Protein AF-A0A524NT69-F1 (afdb_monomer_lite)

Secondary structure (DSSP, 8-state):
-EEEEEEEEEESSS--EEEEEEE-S-----SS---S--S-----TT---S---------PPTTS--SS-------TTSS-------S------S--S---SPPB-TTT-B--TTSTTB-TTS-B-S---EEEEEEEEEE--EEEEEPTT-SSEEEEEEPSSPEEEEEEEEE-SS------------TT-PPPSS-EE--EEEBTTSEEEE--S-EEEEEEEEE---TTTPPPEEEEEEEEES--EEEE----

pLDDT: mean 74.37, std 18.3, range [38.31, 95.56]

Sequence (252 aa):
MFLSSLSYTFPVDGNFTESVTLVGNDKIWSDFELAGDPYPIEQDAGTSSGVLLDQGSTQTQLGYPSNVAATWFGSPNLGISPFTTAGGEDATVIGSGVQRRESFDLACSRLPTEIPGVSASGTLEGLVEHIQTITVSTDLGREDIFELGKKRPFFKFVTFPIEVTTAIEVITSQGDLIDAISKEPQACQRFNNTDNQAIILCLCEGLNINLGVKNRLQSVDWGGGEAGGDNVTISYNYQNFNDLTITHSVFT

Structure (mmCIF, N/CA/C/O backbone):
data_AF-A0A524NT69-F1
#
_entry.id   AF-A0A524NT69-F1
#
loop_
_atom_site.group_PDB
_atom_site.id
_atom_site.type_symbol
_atom_site.label_atom_id
_atom_site.label_alt_id
_atom_site.label_comp_id
_atom_site.label_asym_id
_atom_site.label_entity_id
_atom_site.label_seq_id
_atom_site.pdbx_PDB_ins_code
_atom_site.Cartn_x
_atom_site.Cartn_y
_atom_site.Cartn_z
_atom_site.occupancy
_atom_site.B_iso_or_equiv
_atom_site.auth_seq_id
_atom_site.auth_comp_id
_atom_site.auth_asym_id
_atom_site.auth_atom_id
_atom_site.pdbx_PDB_model_num
ATOM 1 N N . MET A 1 1 ? 11.675 -1.774 -21.859 1.00 75.56 1 MET A N 1
ATOM 2 C CA . MET A 1 1 ? 10.416 -1.475 -21.145 1.00 75.56 1 MET A CA 1
ATOM 3 C C . MET A 1 1 ? 10.756 -1.218 -19.685 1.00 75.56 1 MET A C 1
ATOM 5 O O . MET A 1 1 ? 11.744 -1.772 -19.220 1.00 75.56 1 MET A O 1
ATOM 9 N N . PHE A 1 2 ? 10.013 -0.373 -18.983 1.00 84.75 2 PHE A N 1
ATOM 10 C CA . PHE A 1 2 ? 10.255 -0.045 -17.578 1.00 84.75 2 PHE A CA 1
ATOM 11 C C . PHE A 1 2 ? 8.935 0.159 -16.828 1.00 84.75 2 PHE A C 1
ATOM 13 O O . PHE A 1 2 ? 7.947 0.584 -17.424 1.00 84.75 2 PHE A O 1
ATOM 20 N N . LEU A 1 3 ? 8.930 -0.140 -15.525 1.00 86.62 3 LEU A N 1
ATOM 21 C CA . LEU A 1 3 ? 7.770 0.009 -14.640 1.00 86.62 3 LEU A CA 1
ATOM 22 C C . LEU A 1 3 ? 7.430 1.484 -14.424 1.00 86.62 3 LEU A C 1
ATOM 24 O O . LEU A 1 3 ? 8.282 2.215 -13.924 1.00 86.62 3 LEU A O 1
ATOM 28 N N . SER A 1 4 ? 6.228 1.909 -14.803 1.00 90.25 4 SER A N 1
ATOM 29 C CA . SER A 1 4 ? 5.733 3.287 -14.685 1.00 90.25 4 SER A CA 1
ATOM 30 C C . SER A 1 4 ? 4.815 3.487 -13.491 1.00 90.25 4 SER A C 1
ATOM 32 O O . SER A 1 4 ? 4.879 4.535 -12.866 1.00 90.25 4 SER A O 1
ATOM 34 N N . SER A 1 5 ? 3.960 2.519 -13.189 1.00 91.56 5 SER A N 1
ATOM 35 C CA . SER A 1 5 ? 3.107 2.557 -12.006 1.00 91.56 5 SER A CA 1
ATOM 36 C C . SER A 1 5 ? 2.758 1.148 -11.576 1.00 91.56 5 SER A C 1
ATOM 38 O O . SER A 1 5 ? 2.815 0.206 -12.377 1.00 91.56 5 SER A O 1
ATOM 40 N N . LEU A 1 6 ? 2.439 1.020 -10.297 1.00 91.88 6 LEU A N 1
ATOM 41 C CA . LEU A 1 6 ? 2.070 -0.232 -9.672 1.00 91.88 6 LEU A CA 1
ATOM 42 C C . LEU A 1 6 ? 0.936 0.018 -8.691 1.00 91.88 6 LEU A C 1
ATOM 44 O O . LEU A 1 6 ? 1.015 0.936 -7.876 1.00 91.88 6 LEU A O 1
ATOM 48 N N . SER A 1 7 ? -0.092 -0.818 -8.754 1.00 93.19 7 SER A N 1
ATOM 49 C CA . SER A 1 7 ? -1.172 -0.806 -7.782 1.00 93.19 7 SER A CA 1
ATOM 50 C C . SER A 1 7 ? -1.607 -2.215 -7.416 1.00 93.19 7 SER A C 1
ATOM 52 O O . SER A 1 7 ? -1.708 -3.084 -8.279 1.00 93.19 7 SER A O 1
ATOM 54 N N . TYR A 1 8 ? -1.883 -2.415 -6.133 1.00 92.25 8 TYR A N 1
ATOM 55 C CA . TYR A 1 8 ? -2.475 -3.627 -5.592 1.00 92.25 8 TYR A CA 1
ATOM 56 C C . TYR A 1 8 ? -3.775 -3.287 -4.892 1.00 92.25 8 TYR A C 1
ATOM 58 O O . TYR A 1 8 ? -3.846 -2.306 -4.153 1.00 92.25 8 TYR A O 1
ATOM 66 N N . THR A 1 9 ? -4.798 -4.103 -5.111 1.00 91.69 9 THR A N 1
ATOM 67 C CA . THR A 1 9 ? -6.092 -3.973 -4.444 1.00 91.69 9 THR A CA 1
ATOM 68 C C . THR A 1 9 ? -6.493 -5.313 -3.848 1.00 91.69 9 THR A C 1
ATOM 70 O O . THR A 1 9 ? -6.587 -6.320 -4.553 1.00 91.69 9 THR A O 1
ATOM 73 N N . PHE A 1 10 ? -6.742 -5.295 -2.540 1.00 89.88 10 PHE A N 1
ATOM 74 C CA . PHE A 1 10 ? -7.172 -6.424 -1.724 1.00 89.88 10 PHE A CA 1
ATOM 75 C C . PHE A 1 10 ? -8.601 -6.170 -1.236 1.00 89.88 10 PHE A C 1
ATOM 77 O O . PHE A 1 10 ? -8.782 -5.613 -0.150 1.00 89.88 10 PHE A O 1
ATOM 84 N N . PRO A 1 11 ? -9.630 -6.515 -2.022 1.00 89.88 11 PRO A N 1
ATOM 85 C CA . PRO A 1 11 ? -11.001 -6.371 -1.570 1.00 89.88 11 PRO A CA 1
ATOM 86 C C . PRO A 1 11 ? -11.441 -7.596 -0.753 1.00 89.88 11 PRO A C 1
ATOM 88 O O . PRO A 1 11 ? -11.016 -8.724 -1.016 1.00 89.88 11 PRO A O 1
ATOM 91 N N . VAL A 1 12 ? -12.347 -7.407 0.211 1.00 86.56 12 VAL A N 1
ATOM 92 C CA . VAL A 1 12 ? -13.019 -8.525 0.901 1.00 86.56 12 VAL A CA 1
ATOM 93 C C . VAL A 1 12 ? -13.951 -9.313 -0.010 1.00 86.56 12 VAL A C 1
ATOM 95 O O . VAL A 1 12 ? -14.357 -10.418 0.351 1.00 86.56 12 VAL A O 1
ATOM 98 N N . ASP A 1 13 ? -14.313 -8.774 -1.172 1.00 82.19 13 ASP A N 1
ATOM 99 C CA . ASP A 1 13 ? -15.083 -9.484 -2.183 1.00 82.19 13 ASP A CA 1
ATOM 100 C C . ASP A 1 13 ? -14.497 -9.290 -3.583 1.00 82.19 13 ASP A C 1
ATOM 102 O O . ASP A 1 13 ? -13.966 -8.237 -3.920 1.00 82.19 13 ASP A O 1
ATOM 106 N N . GLY A 1 14 ? -14.598 -10.328 -4.407 1.00 82.75 14 GLY A N 1
ATOM 107 C CA . GLY A 1 14 ? -13.962 -10.390 -5.715 1.00 82.75 14 GLY A CA 1
ATOM 108 C C . GLY A 1 14 ? -12.516 -10.886 -5.679 1.00 82.75 14 GLY A C 1
ATOM 109 O O . GLY A 1 14 ? -12.093 -11.627 -4.786 1.00 82.75 14 GLY A O 1
ATOM 110 N N . ASN A 1 15 ? -11.782 -10.546 -6.733 1.00 82.44 15 ASN A N 1
ATOM 111 C CA . ASN A 1 15 ? -10.422 -11.008 -6.966 1.00 82.44 15 ASN A CA 1
ATOM 112 C C . ASN A 1 15 ? -9.403 -10.002 -6.434 1.00 82.44 15 ASN A C 1
ATOM 114 O O . ASN A 1 15 ? -9.573 -8.790 -6.584 1.00 82.44 15 ASN A O 1
ATOM 118 N N . PHE A 1 16 ? -8.299 -10.524 -5.899 1.00 84.44 16 PHE A N 1
ATOM 119 C CA . PHE A 1 16 ? -7.094 -9.725 -5.756 1.00 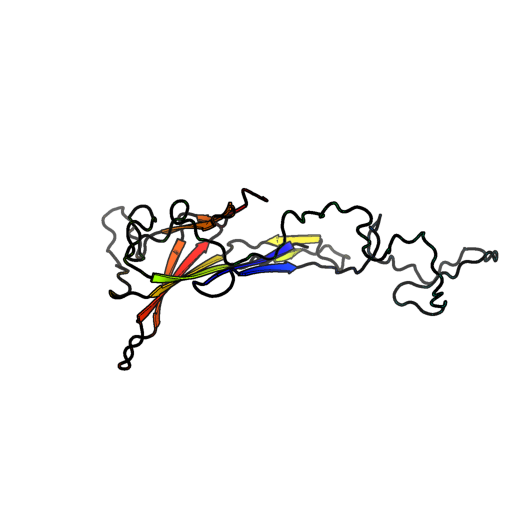84.44 16 PHE A CA 1
ATOM 120 C C . PHE A 1 16 ? -6.670 -9.199 -7.129 1.00 84.44 16 PHE A C 1
ATOM 122 O O . PHE A 1 16 ? -6.705 -9.937 -8.116 1.00 84.44 16 PHE A O 1
ATOM 129 N N . THR A 1 17 ? -6.299 -7.924 -7.187 1.00 86.94 17 THR A N 1
ATOM 130 C CA . THR A 1 17 ? -5.894 -7.286 -8.438 1.00 86.94 17 THR A CA 1
ATOM 131 C C . THR A 1 17 ? -4.528 -6.642 -8.274 1.00 86.94 17 THR A C 1
ATOM 133 O O . THR A 1 17 ? -4.361 -5.724 -7.472 1.00 86.94 17 THR A O 1
ATOM 136 N N . GLU A 1 18 ? -3.575 -7.097 -9.081 1.00 89.19 18 GLU A N 1
ATOM 137 C CA . GLU A 1 18 ? -2.330 -6.395 -9.371 1.00 89.19 18 GLU A CA 1
ATOM 138 C C . GLU A 1 18 ? -2.480 -5.657 -10.707 1.00 89.19 18 GLU A C 1
ATOM 140 O O . GLU A 1 18 ? -2.893 -6.230 -11.717 1.00 89.19 18 GLU A O 1
ATOM 145 N N . SER A 1 19 ? -2.122 -4.376 -10.722 1.00 90.31 19 SER A N 1
ATOM 146 C CA . SER A 1 19 ? -2.072 -3.556 -11.926 1.00 90.31 19 SER A CA 1
ATOM 147 C C . SER A 1 19 ? -0.676 -2.979 -12.100 1.00 90.31 19 SER A C 1
ATOM 149 O O . SER A 1 19 ? -0.224 -2.148 -11.312 1.00 90.31 19 SER A O 1
ATOM 151 N N . VAL A 1 20 ? -0.013 -3.397 -13.176 1.00 89.25 20 VAL A N 1
ATOM 152 C CA . VAL A 1 20 ? 1.345 -2.988 -13.538 1.00 89.25 20 VAL A CA 1
ATOM 153 C C . VAL A 1 20 ? 1.298 -2.209 -14.845 1.00 89.25 20 VAL A C 1
ATOM 155 O O . VAL A 1 20 ? 0.931 -2.749 -15.891 1.00 89.25 20 VAL A O 1
ATOM 158 N N . THR A 1 21 ? 1.741 -0.954 -14.820 1.00 89.69 21 THR A N 1
ATOM 159 C CA . THR A 1 21 ? 1.922 -0.175 -16.048 1.00 89.69 21 THR A CA 1
ATOM 160 C C . THR A 1 21 ? 3.374 -0.236 -16.475 1.00 89.69 21 THR A C 1
ATOM 162 O O . THR A 1 21 ? 4.274 0.185 -15.747 1.00 89.69 21 THR A O 1
ATOM 165 N N . LEU A 1 22 ? 3.610 -0.709 -17.695 1.00 86.00 22 LEU A N 1
ATOM 166 C CA . LEU A 1 22 ? 4.925 -0.733 -18.316 1.00 86.00 22 LEU A CA 1
ATOM 167 C C . LEU A 1 22 ? 4.968 0.266 -19.466 1.00 86.00 22 LEU A C 1
ATOM 169 O O . LEU A 1 22 ? 4.084 0.294 -20.320 1.00 86.00 22 LEU A O 1
ATOM 173 N N . VAL A 1 23 ? 6.042 1.042 -19.530 1.00 84.19 23 VAL A N 1
ATOM 174 C CA . VAL A 1 23 ? 6.288 1.972 -20.630 1.00 84.19 23 VAL A CA 1
ATOM 175 C C . VAL A 1 23 ? 7.517 1.505 -21.400 1.00 84.19 23 VAL A C 1
ATOM 177 O O . VAL A 1 23 ? 8.548 1.120 -20.843 1.00 84.19 23 VAL A O 1
ATOM 180 N N . GLY A 1 24 ? 7.391 1.474 -22.719 1.00 79.31 24 GLY A N 1
ATOM 181 C CA . GLY A 1 24 ? 8.460 1.143 -23.650 1.00 79.31 24 GLY A CA 1
ATOM 182 C C . GLY A 1 24 ? 8.477 2.157 -24.779 1.00 79.31 24 GLY A C 1
ATOM 183 O O . GLY A 1 24 ? 7.437 2.708 -25.128 1.00 79.31 24 GLY A O 1
ATOM 184 N N . ASN A 1 25 ? 9.659 2.408 -25.332 1.00 76.56 25 ASN A N 1
ATOM 185 C CA . ASN A 1 25 ? 9.791 3.307 -26.478 1.00 76.56 25 ASN A CA 1
ATOM 186 C C . ASN A 1 25 ? 9.272 2.648 -27.760 1.00 76.56 25 ASN A C 1
ATOM 188 O O . ASN A 1 25 ? 8.690 3.323 -28.600 1.00 76.56 25 ASN A O 1
ATOM 192 N N . ASP A 1 26 ? 9.448 1.330 -27.871 1.00 75.25 26 ASP A N 1
ATOM 193 C CA . ASP A 1 26 ? 9.153 0.569 -29.075 1.00 75.25 26 ASP A CA 1
ATOM 194 C C . ASP A 1 26 ? 8.337 -0.675 -28.725 1.00 75.25 26 ASP A C 1
ATOM 196 O O . ASP A 1 26 ? 8.585 -1.344 -27.716 1.00 75.25 26 ASP A O 1
ATOM 200 N N . LYS A 1 27 ? 7.363 -0.985 -29.582 1.00 74.88 27 LYS A N 1
ATOM 201 C CA . LYS A 1 27 ? 6.602 -2.233 -29.559 1.00 74.88 27 LYS A CA 1
ATOM 202 C C . LYS A 1 27 ? 6.792 -2.920 -30.902 1.00 74.88 27 LYS A C 1
ATOM 204 O O . LYS A 1 27 ? 6.422 -2.365 -31.932 1.00 74.88 27 LYS A O 1
ATOM 209 N N . ILE A 1 28 ? 7.339 -4.128 -30.872 1.00 69.69 28 ILE A N 1
ATOM 210 C CA . ILE A 1 28 ? 7.582 -4.945 -32.061 1.00 69.69 28 ILE A CA 1
ATOM 211 C C . ILE A 1 28 ? 6.706 -6.188 -31.962 1.00 69.69 28 ILE A C 1
ATOM 213 O O . ILE A 1 28 ? 6.585 -6.783 -30.893 1.00 69.69 28 ILE A O 1
ATOM 217 N N . TRP A 1 29 ? 6.077 -6.550 -33.075 1.00 69.88 29 TRP A N 1
ATOM 218 C CA . TRP A 1 29 ? 5.365 -7.812 -33.235 1.00 69.88 29 TRP A CA 1
ATOM 219 C C . TRP A 1 29 ? 6.244 -8.699 -34.119 1.00 69.88 29 TRP A C 1
ATOM 221 O O . TRP A 1 29 ? 6.335 -8.445 -35.319 1.00 69.88 29 TRP A O 1
ATOM 231 N N . SER A 1 30 ? 6.953 -9.669 -33.539 1.00 63.25 30 SER A N 1
ATOM 232 C CA . SER A 1 30 ? 7.805 -10.587 -34.303 1.00 63.25 30 SER A CA 1
ATOM 233 C C . SER A 1 30 ? 7.694 -12.021 -33.799 1.00 63.25 30 SER A C 1
ATOM 235 O O . SER A 1 30 ? 7.701 -12.269 -32.596 1.00 63.25 30 SER A O 1
ATOM 237 N N . ASP A 1 31 ? 7.657 -12.960 -34.745 1.00 65.12 31 ASP A N 1
ATOM 238 C CA . ASP A 1 31 ? 7.622 -14.408 -34.486 1.00 65.12 31 ASP A CA 1
ATOM 239 C C . ASP A 1 31 ? 9.036 -15.009 -34.344 1.00 65.12 31 ASP A C 1
ATOM 241 O O . ASP A 1 31 ? 9.201 -16.222 -34.222 1.00 65.12 31 ASP A O 1
ATOM 245 N N . PHE A 1 32 ? 10.076 -14.168 -34.393 1.00 54.53 32 PHE A N 1
ATOM 246 C CA . PHE A 1 32 ? 11.477 -14.566 -34.293 1.00 54.53 32 PHE A CA 1
ATOM 247 C C . PHE A 1 32 ? 12.269 -13.620 -33.383 1.00 54.53 32 PHE A C 1
ATOM 249 O O . PHE A 1 32 ? 11.960 -12.428 -33.273 1.00 54.53 32 PHE A O 1
ATOM 256 N N . GLU A 1 33 ? 13.301 -14.169 -32.741 1.00 50.91 33 GLU A N 1
ATOM 257 C CA . GLU A 1 33 ? 14.282 -13.419 -31.961 1.00 50.91 33 GLU A CA 1
ATOM 258 C C . GLU A 1 33 ? 15.154 -12.607 -32.927 1.00 50.91 33 GLU A C 1
ATOM 260 O O . GLU A 1 33 ? 15.902 -13.154 -33.740 1.00 50.91 33 GLU A O 1
ATOM 265 N N . LEU A 1 34 ? 15.012 -11.283 -32.890 1.00 53.25 34 LEU A N 1
ATOM 266 C CA . LEU A 1 34 ? 15.826 -10.381 -33.697 1.00 53.25 34 LEU A CA 1
ATOM 267 C C . LEU A 1 34 ? 17.271 -10.419 -33.178 1.00 53.25 34 LEU A C 1
ATOM 269 O O . LEU A 1 34 ? 17.616 -9.754 -32.205 1.00 53.25 34 LEU A O 1
ATOM 273 N N . ALA A 1 35 ? 18.133 -11.190 -33.841 1.00 45.16 35 ALA A N 1
ATOM 274 C CA . ALA A 1 35 ? 19.577 -11.083 -33.677 1.00 45.16 35 ALA A CA 1
ATOM 275 C C . ALA A 1 35 ? 20.066 -9.794 -34.366 1.00 45.16 35 ALA A C 1
ATOM 277 O O . ALA A 1 35 ? 20.401 -9.802 -35.549 1.00 45.16 35 ALA A O 1
ATOM 278 N N . GLY A 1 36 ? 20.069 -8.670 -33.646 1.00 56.91 36 GLY A N 1
ATOM 279 C CA . GLY A 1 36 ? 20.538 -7.376 -34.157 1.00 56.91 36 GLY A CA 1
ATOM 280 C C . GLY A 1 36 ? 19.756 -6.184 -33.610 1.00 56.91 36 GLY A C 1
ATOM 281 O O . GLY A 1 36 ? 18.795 -6.358 -32.865 1.00 56.91 36 GLY A O 1
ATOM 282 N N . ASP A 1 37 ? 20.185 -4.970 -33.974 1.00 55.16 37 ASP A N 1
ATOM 283 C CA . ASP A 1 37 ? 19.439 -3.744 -33.667 1.00 55.16 37 ASP A CA 1
ATOM 284 C C . ASP A 1 37 ? 18.069 -3.822 -34.370 1.00 55.16 37 ASP A C 1
ATOM 286 O O . ASP A 1 37 ? 18.030 -3.897 -35.599 1.00 55.16 37 ASP A O 1
ATOM 290 N N . PRO A 1 38 ? 16.945 -3.886 -33.634 1.00 56.72 38 PRO A N 1
ATOM 291 C CA . PRO A 1 38 ? 15.644 -4.240 -34.198 1.00 56.72 38 PRO A CA 1
ATOM 292 C C . PRO A 1 38 ? 14.978 -3.085 -34.962 1.00 56.72 38 PRO A C 1
ATOM 294 O O . PRO A 1 38 ? 13.843 -3.211 -35.426 1.00 56.72 38 PRO A O 1
ATOM 297 N N . TYR A 1 39 ? 15.664 -1.947 -35.088 1.00 57.84 39 TYR A N 1
ATOM 298 C CA . TYR A 1 39 ? 15.196 -0.836 -35.898 1.00 57.84 39 TYR A CA 1
ATOM 299 C C . TYR A 1 39 ? 15.422 -1.138 -37.382 1.00 57.84 39 TYR A C 1
ATOM 301 O O . TYR A 1 39 ? 16.518 -1.556 -37.764 1.00 57.84 39 TYR A O 1
ATOM 309 N N . PRO A 1 40 ? 14.426 -0.876 -38.247 1.00 53.09 40 PRO A N 1
ATOM 310 C CA . PRO A 1 40 ? 14.669 -0.773 -39.673 1.00 53.09 40 PRO A CA 1
ATOM 311 C C . PRO A 1 40 ? 15.813 0.220 -39.876 1.00 53.09 40 PRO A C 1
ATOM 313 O O . PRO A 1 40 ? 15.668 1.406 -39.579 1.00 53.09 40 PRO A O 1
ATOM 316 N N . ILE A 1 41 ? 16.961 -0.254 -40.357 1.00 52.78 41 ILE A N 1
ATOM 317 C CA . ILE A 1 41 ? 17.900 0.653 -40.999 1.00 52.78 41 ILE A CA 1
ATOM 318 C C . ILE A 1 41 ? 17.122 1.284 -42.151 1.00 52.78 41 ILE A C 1
ATOM 320 O O . ILE A 1 41 ? 16.551 0.570 -42.980 1.00 52.78 41 ILE A O 1
ATOM 324 N N . GLU A 1 42 ? 17.026 2.613 -42.180 1.00 48.06 42 GLU A N 1
ATOM 325 C CA . GLU A 1 42 ? 16.603 3.288 -43.399 1.00 48.06 42 GLU A CA 1
ATOM 326 C C . GLU A 1 42 ? 17.681 2.971 -44.432 1.00 48.06 42 GLU A C 1
ATOM 328 O O . GLU A 1 42 ? 18.757 3.566 -44.450 1.00 48.06 42 GLU A O 1
ATOM 333 N N . GLN A 1 43 ? 17.450 1.923 -45.220 1.00 48.88 43 GLN A N 1
ATOM 334 C CA . GLN A 1 43 ? 18.293 1.630 -46.355 1.00 48.88 43 GLN A CA 1
ATOM 335 C C . GLN A 1 43 ? 18.069 2.785 -47.324 1.00 48.88 43 GLN A C 1
ATOM 337 O O . GLN A 1 43 ? 16.986 2.904 -47.900 1.00 48.88 43 GLN A O 1
ATOM 342 N N . ASP A 1 44 ? 19.075 3.655 -47.446 1.00 46.19 44 ASP A N 1
ATOM 343 C CA . ASP A 1 44 ? 19.096 4.739 -48.422 1.00 46.19 44 ASP A CA 1
ATOM 344 C C . ASP A 1 44 ? 18.585 4.202 -49.761 1.00 46.19 44 ASP A C 1
ATOM 346 O O . ASP A 1 44 ? 19.131 3.239 -50.313 1.00 46.19 44 ASP A O 1
ATOM 350 N N . ALA A 1 45 ? 17.536 4.829 -50.292 1.00 48.97 45 ALA A N 1
ATOM 351 C CA . ALA A 1 45 ? 16.857 4.439 -51.527 1.00 48.97 45 ALA A CA 1
ATOM 352 C C . ALA A 1 45 ? 17.719 4.641 -52.800 1.00 48.97 45 ALA A C 1
ATOM 354 O O . ALA A 1 45 ? 17.191 4.937 -53.868 1.00 48.97 45 ALA A O 1
ATOM 355 N N . GLY A 1 46 ? 19.049 4.528 -52.712 1.00 47.50 46 GLY A N 1
ATOM 356 C CA . GLY A 1 46 ? 19.963 5.075 -53.714 1.00 47.50 46 GLY A CA 1
ATOM 357 C C . GLY A 1 46 ? 21.318 4.395 -53.895 1.00 47.50 46 GLY A C 1
ATOM 358 O O . GLY A 1 46 ? 22.148 4.952 -54.606 1.00 47.50 46 GLY A O 1
ATOM 359 N N . THR A 1 47 ? 21.581 3.210 -53.334 1.00 43.47 47 THR A N 1
ATOM 360 C CA . THR A 1 47 ? 22.783 2.431 -53.710 1.00 43.47 47 THR A CA 1
ATOM 361 C C . THR A 1 47 ? 22.441 1.002 -54.114 1.00 43.47 47 THR A C 1
ATOM 363 O O . THR A 1 47 ? 22.881 0.015 -53.532 1.00 43.47 47 THR A O 1
ATOM 366 N N . SER A 1 48 ? 21.686 0.882 -55.206 1.00 49.66 48 SER A N 1
ATOM 367 C CA . SER A 1 48 ? 21.692 -0.329 -56.024 1.00 49.66 48 SER A CA 1
ATOM 368 C C . SER A 1 48 ? 23.061 -0.479 -56.702 1.00 49.66 48 SER A C 1
ATOM 370 O O . SER A 1 48 ? 23.256 -0.060 -57.841 1.00 49.66 48 SER A O 1
ATOM 372 N N . SER A 1 49 ? 24.021 -1.083 -56.006 1.00 53.12 49 SER A N 1
ATOM 373 C CA . SER A 1 49 ? 25.149 -1.764 -56.653 1.00 53.12 49 SER A CA 1
ATOM 374 C C . SER A 1 49 ? 25.131 -3.244 -56.279 1.00 53.12 49 SER A C 1
ATOM 376 O O . SER A 1 49 ? 26.105 -3.822 -55.812 1.00 53.12 49 SER A O 1
ATOM 378 N N . GLY A 1 50 ? 23.959 -3.853 -56.449 1.00 44.12 50 GLY A N 1
ATOM 379 C CA . GLY A 1 50 ? 23.811 -5.284 -56.648 1.00 44.12 50 GLY A CA 1
ATOM 380 C C . GLY A 1 50 ? 23.458 -5.471 -58.112 1.00 44.12 50 GLY A C 1
ATOM 381 O O . GLY A 1 50 ? 22.331 -5.195 -58.517 1.00 44.12 50 GLY A O 1
ATOM 382 N N . VAL A 1 51 ? 24.444 -5.857 -58.919 1.00 42.62 51 VAL A N 1
ATOM 383 C CA . VAL A 1 51 ? 24.226 -6.349 -60.280 1.00 42.62 51 VAL A CA 1
ATOM 384 C C . VAL A 1 51 ? 23.116 -7.399 -60.212 1.00 42.62 51 VAL A C 1
ATOM 386 O O . VAL A 1 51 ? 23.266 -8.409 -59.527 1.00 42.62 51 VAL A O 1
ATOM 389 N N . LEU A 1 52 ? 21.998 -7.128 -60.887 1.00 44.06 52 LEU A N 1
ATOM 390 C CA . LEU A 1 52 ? 20.875 -8.046 -61.029 1.00 44.06 52 LEU A CA 1
ATOM 391 C C . LEU A 1 52 ? 21.325 -9.248 -61.868 1.00 44.06 52 LEU A C 1
ATOM 393 O O . LEU A 1 52 ? 21.159 -9.272 -63.086 1.00 44.06 52 LEU A O 1
ATOM 397 N N . LEU A 1 53 ? 21.928 -10.238 -61.216 1.00 45.72 53 LEU A N 1
ATOM 398 C CA . LEU A 1 53 ? 21.899 -11.606 -61.702 1.00 45.72 53 LEU A CA 1
ATOM 399 C C . LEU A 1 53 ? 20.625 -12.226 -61.141 1.00 45.72 53 LEU A C 1
ATOM 401 O O . LEU A 1 53 ? 20.505 -12.470 -59.943 1.00 45.72 53 LEU A O 1
ATOM 405 N N . ASP A 1 54 ? 19.661 -12.402 -62.036 1.00 56.25 54 ASP A N 1
ATOM 406 C CA . ASP A 1 54 ? 18.480 -13.232 -61.857 1.00 56.25 54 ASP A CA 1
ATOM 407 C C . ASP A 1 54 ? 18.873 -14.604 -61.292 1.00 56.25 54 ASP A C 1
ATOM 409 O O . ASP A 1 54 ? 19.331 -15.477 -62.026 1.00 56.25 54 ASP A O 1
ATOM 413 N N . GLN A 1 55 ? 18.721 -14.761 -59.976 1.00 43.84 55 GLN A N 1
ATOM 414 C CA . GLN A 1 55 ? 18.267 -15.992 -59.341 1.00 43.84 55 GLN A CA 1
ATOM 415 C C . GLN A 1 55 ? 17.357 -15.624 -58.166 1.00 43.84 55 GLN A C 1
ATOM 417 O O . GLN A 1 55 ? 17.811 -15.271 -57.083 1.00 43.84 55 GLN A O 1
ATOM 422 N N . GLY A 1 56 ? 16.052 -15.667 -58.443 1.00 50.25 56 GLY A N 1
ATOM 423 C CA . GLY A 1 56 ? 14.937 -15.786 -57.502 1.00 50.25 56 GLY A CA 1
ATOM 424 C C . GLY A 1 56 ? 15.175 -15.394 -56.041 1.00 50.25 56 GLY A C 1
ATOM 425 O O . GLY A 1 56 ? 15.415 -16.249 -55.198 1.00 50.25 56 GLY A O 1
ATOM 426 N N . SER A 1 57 ? 14.943 -14.127 -55.707 1.00 38.62 57 SER A N 1
ATOM 427 C CA . SER A 1 57 ? 14.263 -13.783 -54.455 1.00 38.62 57 SER A CA 1
ATOM 428 C C . SER A 1 57 ? 13.626 -12.402 -54.581 1.00 38.62 57 SER A C 1
ATOM 430 O O . SER A 1 57 ? 14.268 -11.406 -54.904 1.00 38.62 57 SER 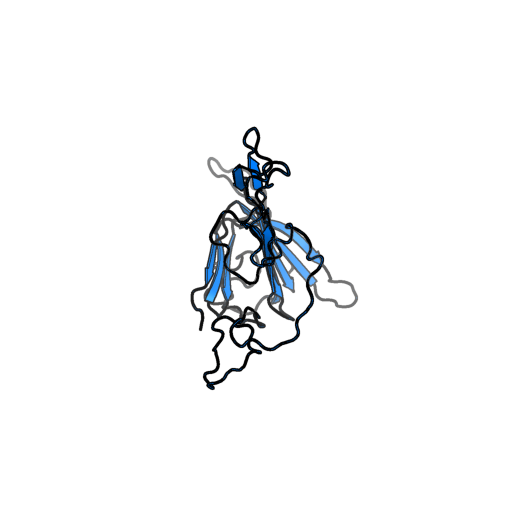A O 1
ATOM 432 N N . THR A 1 58 ? 12.320 -12.355 -54.363 1.00 40.50 58 THR A N 1
ATOM 433 C CA . THR A 1 58 ? 11.559 -11.129 -54.157 1.00 40.50 58 THR A CA 1
ATOM 434 C C . THR A 1 58 ? 12.043 -10.452 -52.879 1.00 40.50 58 THR A C 1
ATOM 436 O O . THR A 1 58 ? 11.636 -10.839 -51.785 1.00 40.50 58 THR A O 1
ATOM 439 N N . GLN A 1 59 ? 12.910 -9.446 -52.997 1.00 42.19 59 GLN A N 1
ATOM 440 C CA . GLN A 1 59 ? 13.179 -8.526 -51.895 1.00 42.19 59 GLN A CA 1
ATOM 441 C C . GLN A 1 59 ? 11.978 -7.589 -51.737 1.00 42.19 59 GLN A C 1
ATOM 443 O O . GLN A 1 59 ? 11.816 -6.620 -52.476 1.00 42.19 59 GLN A O 1
ATOM 448 N N . THR A 1 60 ? 11.101 -7.909 -50.788 1.00 38.31 60 THR A N 1
ATOM 449 C CA . THR A 1 60 ? 10.025 -7.020 -50.346 1.00 38.31 60 THR A CA 1
ATOM 450 C C . THR A 1 60 ? 10.584 -5.966 -49.396 1.00 38.31 60 THR A C 1
ATOM 452 O O . THR A 1 60 ? 11.181 -6.293 -48.371 1.00 38.31 60 THR A O 1
ATOM 455 N N . GLN A 1 61 ? 10.360 -4.705 -49.754 1.00 42.28 61 GLN A N 1
ATOM 456 C CA . GLN A 1 61 ? 10.637 -3.511 -48.961 1.00 42.28 61 GLN A CA 1
ATOM 457 C C . GLN A 1 61 ? 9.924 -3.578 -47.594 1.00 42.28 61 GLN A C 1
ATOM 459 O O . GLN A 1 61 ? 8.761 -3.977 -47.517 1.00 42.28 61 GLN A O 1
ATOM 464 N N . LEU A 1 62 ? 10.628 -3.201 -46.520 1.00 47.75 62 LEU A N 1
ATOM 465 C CA . LEU A 1 62 ? 10.132 -3.244 -45.141 1.00 47.75 62 LEU A CA 1
ATOM 466 C C . LEU A 1 62 ? 8.913 -2.329 -44.929 1.00 47.75 62 LEU A C 1
ATOM 468 O O . LEU A 1 62 ? 8.930 -1.164 -45.319 1.00 47.75 62 LEU A O 1
ATOM 472 N N . GLY A 1 63 ? 7.900 -2.839 -44.220 1.00 51.84 63 GLY A N 1
ATOM 473 C CA . GLY A 1 63 ? 6.852 -2.025 -43.591 1.00 51.84 63 GLY A CA 1
ATOM 474 C C . GLY A 1 63 ? 5.410 -2.480 -43.824 1.00 51.84 63 GLY A C 1
ATOM 475 O O . GLY A 1 63 ? 4.597 -2.300 -42.930 1.00 51.84 63 GLY A O 1
ATOM 476 N N . TYR A 1 64 ? 5.092 -3.121 -44.952 1.00 46.00 64 TYR A N 1
ATOM 477 C CA . TYR A 1 64 ? 3.825 -3.832 -45.210 1.00 46.00 64 TYR A CA 1
ATOM 478 C C . TYR A 1 64 ? 4.074 -4.892 -46.298 1.00 46.00 64 TYR A C 1
ATOM 480 O O . TYR A 1 64 ? 4.843 -4.612 -47.221 1.00 46.00 64 TYR A O 1
ATOM 488 N N . PRO A 1 65 ? 3.454 -6.090 -46.266 1.00 46.22 65 PRO A N 1
ATOM 489 C CA . PRO A 1 65 ? 3.674 -7.064 -47.322 1.00 46.22 65 PRO A CA 1
ATOM 490 C C . PRO A 1 65 ? 2.861 -6.650 -48.549 1.00 46.22 65 PRO A C 1
ATOM 492 O O . PRO A 1 65 ? 1.634 -6.727 -48.544 1.00 46.22 65 PRO A O 1
ATOM 495 N N . SER A 1 66 ? 3.532 -6.243 -49.628 1.00 44.34 66 SER A N 1
ATOM 496 C CA . SER A 1 66 ? 2.904 -6.246 -50.948 1.00 44.34 66 SER A CA 1
ATOM 497 C C . SER A 1 66 ? 3.654 -7.166 -51.905 1.00 44.34 66 SER A C 1
ATOM 499 O O . SER A 1 66 ? 4.793 -6.889 -52.282 1.00 44.34 66 SER A O 1
ATOM 501 N N . ASN A 1 67 ? 2.914 -8.196 -52.333 1.00 40.22 67 ASN A N 1
ATOM 502 C CA . ASN A 1 67 ? 2.944 -8.840 -53.651 1.00 40.22 67 ASN A CA 1
ATOM 503 C C . ASN A 1 67 ? 3.674 -10.179 -53.856 1.00 40.22 67 ASN A C 1
ATOM 505 O O . ASN A 1 67 ? 4.135 -10.415 -54.968 1.00 40.22 67 ASN A O 1
ATOM 509 N N . VAL A 1 68 ? 3.650 -11.124 -52.902 1.00 41.28 68 VAL A N 1
ATOM 510 C CA . VAL A 1 68 ? 3.735 -12.565 -53.249 1.00 41.28 68 VAL A CA 1
ATOM 511 C C . VAL A 1 68 ? 2.841 -13.409 -52.331 1.00 41.28 68 VAL A C 1
ATOM 513 O O . VAL A 1 68 ? 2.753 -13.164 -51.134 1.00 41.28 68 VAL A O 1
ATOM 516 N N . ALA A 1 69 ? 2.125 -14.345 -52.957 1.00 40.59 69 ALA A N 1
ATOM 517 C CA . ALA A 1 69 ? 0.928 -15.046 -52.504 1.00 40.59 69 ALA A CA 1
ATOM 518 C C . ALA A 1 69 ? 1.023 -15.730 -51.132 1.00 40.59 69 ALA A C 1
ATOM 520 O O . ALA A 1 69 ? 2.026 -16.357 -50.805 1.00 40.59 69 ALA A O 1
ATOM 521 N N . ALA A 1 70 ? -0.097 -15.731 -50.402 1.00 47.38 70 ALA A N 1
ATOM 522 C CA . ALA A 1 70 ? -0.363 -16.729 -49.375 1.00 47.38 70 ALA A CA 1
ATOM 523 C C . ALA A 1 70 ? -0.370 -18.121 -50.031 1.00 47.38 70 ALA A C 1
ATOM 525 O O . ALA A 1 70 ? -1.400 -18.612 -50.494 1.00 47.38 70 ALA A O 1
ATOM 526 N N . THR A 1 71 ? 0.797 -18.752 -50.118 1.00 45.34 71 THR A N 1
ATOM 527 C CA . THR A 1 71 ? 0.907 -20.169 -50.423 1.00 45.34 71 THR A CA 1
ATOM 528 C C . THR A 1 71 ? 0.496 -20.922 -49.171 1.00 45.34 71 THR A C 1
ATOM 530 O O . THR A 1 71 ? 1.286 -21.203 -48.275 1.00 45.34 71 THR A O 1
ATOM 533 N N . TRP A 1 72 ? -0.796 -21.231 -49.110 1.00 49.66 72 TRP A N 1
ATOM 534 C CA . TRP A 1 72 ? -1.366 -22.205 -48.191 1.00 49.66 72 TRP A CA 1
ATOM 535 C C . TRP A 1 72 ? -0.858 -23.598 -48.593 1.00 49.66 72 TRP A C 1
ATOM 537 O O . TRP A 1 72 ? -1.567 -24.388 -49.205 1.00 49.66 72 TRP A O 1
ATOM 547 N N . PHE A 1 73 ? 0.414 -23.881 -48.323 1.00 44.50 73 PHE A N 1
ATOM 548 C CA . PHE A 1 73 ? 0.999 -25.201 -48.516 1.00 44.50 73 PHE A CA 1
ATOM 549 C C . PHE A 1 73 ? 1.845 -25.529 -47.298 1.00 44.50 73 PHE A C 1
ATOM 551 O O . PHE A 1 73 ? 2.833 -24.858 -47.015 1.00 44.50 73 PHE A O 1
ATOM 558 N N . GLY A 1 74 ? 1.392 -26.550 -46.568 1.00 49.16 74 GLY A N 1
ATOM 559 C CA . GLY A 1 74 ? 1.966 -27.020 -45.317 1.00 49.16 74 GLY A CA 1
ATOM 560 C C . GLY A 1 74 ? 3.395 -27.515 -45.486 1.00 49.16 74 GLY A C 1
ATOM 561 O O . GLY A 1 74 ? 3.641 -28.702 -45.684 1.00 49.16 74 GLY A O 1
ATOM 562 N N . SER A 1 75 ? 4.342 -26.595 -45.376 1.00 45.16 75 SER A N 1
ATOM 563 C CA . SER A 1 75 ? 5.745 -26.896 -45.161 1.00 45.16 75 SER A CA 1
ATOM 564 C C . SER A 1 75 ? 5.955 -27.128 -43.655 1.00 45.16 75 SER A C 1
ATOM 566 O O . SER A 1 75 ? 5.754 -26.212 -42.860 1.00 45.16 75 SER A O 1
ATOM 568 N N . PRO A 1 76 ? 6.367 -28.336 -43.223 1.00 45.50 76 PRO A N 1
ATOM 569 C CA . PRO A 1 76 ? 6.488 -28.701 -41.807 1.00 45.50 76 PRO A CA 1
ATOM 570 C C . PRO A 1 76 ? 7.723 -28.085 -41.123 1.00 45.50 76 PRO A C 1
ATOM 572 O O . PRO A 1 76 ? 8.233 -28.642 -40.159 1.00 45.50 76 PRO A O 1
ATOM 575 N N . ASN A 1 77 ? 8.243 -26.966 -41.635 1.00 47.97 77 ASN A N 1
ATOM 576 C CA . ASN A 1 77 ? 9.531 -26.411 -41.213 1.00 47.97 77 ASN A CA 1
ATOM 577 C C . ASN A 1 77 ? 9.465 -24.964 -40.709 1.00 47.97 77 ASN A C 1
ATOM 579 O O . ASN A 1 77 ? 10.496 -24.351 -40.453 1.00 47.97 77 ASN A O 1
ATOM 583 N N . LEU A 1 78 ? 8.259 -24.423 -40.543 1.00 45.25 78 LEU A N 1
ATOM 584 C CA . LEU A 1 78 ? 8.015 -23.298 -39.652 1.00 45.25 78 LEU A CA 1
ATOM 585 C C . LEU A 1 78 ? 7.333 -23.908 -38.438 1.00 45.25 78 LEU A C 1
ATOM 587 O O . LEU A 1 78 ? 6.246 -24.458 -38.579 1.00 45.25 78 LEU A O 1
ATOM 591 N N . GLY A 1 79 ? 7.986 -23.864 -37.276 1.00 49.59 79 GLY A N 1
ATOM 592 C CA . GLY A 1 79 ? 7.534 -24.440 -36.002 1.00 49.59 79 GLY A CA 1
ATOM 593 C C . GLY A 1 79 ? 6.231 -23.856 -35.442 1.00 49.59 79 GLY A C 1
ATOM 594 O O . GLY A 1 79 ? 6.024 -23.861 -34.237 1.00 49.59 79 GLY A O 1
ATOM 595 N N . ILE A 1 80 ? 5.338 -23.379 -36.302 1.00 53.59 80 ILE A N 1
ATOM 596 C CA . ILE A 1 80 ? 3.936 -23.113 -36.026 1.00 53.59 80 ILE A CA 1
ATOM 597 C C . ILE A 1 80 ? 3.187 -24.424 -36.288 1.00 53.59 80 ILE A C 1
ATOM 599 O O . ILE A 1 80 ? 2.397 -24.565 -37.221 1.00 53.59 80 ILE A O 1
ATOM 603 N N . SER A 1 81 ? 3.488 -25.432 -35.469 1.00 42.38 81 SER A N 1
ATOM 604 C CA . SER A 1 81 ? 2.532 -26.512 -35.268 1.00 42.38 81 SER A CA 1
ATOM 605 C C . SER A 1 81 ? 1.337 -25.906 -34.524 1.00 42.38 81 SER A C 1
ATOM 607 O O . SER A 1 81 ? 1.553 -25.074 -33.634 1.00 42.38 81 SER A O 1
ATOM 609 N N . PRO A 1 82 ? 0.080 -26.308 -34.802 1.00 47.16 82 PRO A N 1
ATOM 610 C CA . PRO A 1 82 ? -0.950 -26.185 -33.776 1.00 47.16 82 PRO A CA 1
ATOM 611 C C . PRO A 1 82 ? -0.366 -26.752 -32.482 1.00 47.16 82 PRO A C 1
ATOM 613 O O . PRO A 1 82 ? 0.414 -27.704 -32.550 1.00 47.16 82 PRO A O 1
ATOM 616 N N . PHE A 1 83 ? -0.684 -26.149 -31.336 1.00 51.22 83 PHE A N 1
ATOM 617 C CA . PHE A 1 83 ? -0.331 -26.671 -30.019 1.00 51.22 83 PHE A CA 1
ATOM 618 C C . PHE A 1 83 ? -0.809 -28.127 -29.925 1.00 51.22 83 PHE A C 1
ATOM 620 O O . PHE A 1 83 ? -1.947 -28.426 -29.581 1.00 51.22 83 PHE A O 1
ATOM 627 N N . THR A 1 84 ? 0.049 -29.041 -30.356 1.00 45.81 84 THR A N 1
ATOM 628 C CA . THR A 1 84 ? -0.111 -30.471 -30.236 1.00 45.81 84 THR A CA 1
ATOM 629 C C . THR A 1 84 ? 0.783 -30.808 -29.076 1.00 45.81 84 THR A C 1
ATOM 631 O O . THR A 1 84 ? 1.999 -30.927 -29.237 1.00 45.81 84 THR A O 1
ATOM 634 N N . THR A 1 85 ? 0.185 -30.948 -27.901 1.00 49.59 85 THR A N 1
ATOM 635 C CA . THR A 1 85 ? 0.804 -31.651 -26.783 1.00 49.59 85 THR A CA 1
ATOM 636 C C . THR A 1 85 ? 0.903 -33.126 -27.182 1.00 49.59 85 THR A C 1
ATOM 638 O O . THR A 1 85 ? 0.120 -33.981 -26.775 1.00 49.59 85 THR A O 1
ATOM 641 N N . ALA A 1 86 ? 1.817 -33.420 -28.106 1.00 49.19 86 ALA A N 1
ATOM 642 C CA . ALA A 1 86 ? 2.183 -34.762 -28.510 1.00 49.19 86 ALA A CA 1
ATOM 643 C C . ALA A 1 86 ? 3.148 -35.296 -27.447 1.00 49.19 86 ALA A C 1
ATOM 645 O O . ALA A 1 86 ? 4.364 -35.234 -27.590 1.00 49.19 86 ALA A O 1
ATOM 646 N N . GLY A 1 87 ? 2.558 -35.754 -26.346 1.00 46.94 87 GLY A N 1
ATOM 647 C CA . GLY A 1 87 ? 3.242 -36.232 -25.152 1.00 46.94 87 GLY A CA 1
ATOM 648 C C . GLY A 1 87 ? 2.573 -35.611 -23.940 1.00 46.94 87 GLY A C 1
ATOM 649 O O . GLY A 1 87 ? 2.810 -34.447 -23.656 1.00 46.94 87 GLY A O 1
ATOM 650 N N . GLY A 1 88 ? 1.683 -36.367 -23.295 1.00 50.88 88 GLY A N 1
ATOM 651 C CA . GLY A 1 88 ? 0.922 -35.958 -22.115 1.00 50.88 88 GLY A CA 1
ATOM 652 C C . GLY A 1 88 ? 1.785 -35.752 -20.873 1.00 50.88 88 GLY A C 1
ATOM 653 O O . GLY A 1 88 ? 1.593 -36.434 -19.877 1.00 50.88 88 GLY A O 1
ATOM 654 N N . GLU A 1 89 ? 2.699 -34.798 -20.938 1.00 51.06 89 GLU A N 1
ATOM 655 C CA . GLU A 1 89 ? 3.185 -34.078 -19.777 1.00 51.06 89 GLU A CA 1
ATOM 656 C C . GLU A 1 89 ? 2.392 -32.774 -19.791 1.00 51.06 89 GLU A C 1
ATOM 658 O O . GLU A 1 89 ? 2.519 -31.956 -20.708 1.00 51.06 89 GLU A O 1
ATOM 663 N N . ASP A 1 90 ? 1.489 -32.644 -18.823 1.00 40.88 90 ASP A N 1
ATOM 664 C CA . ASP A 1 90 ? 0.899 -31.369 -18.450 1.00 40.88 90 ASP A CA 1
ATOM 665 C C . ASP A 1 90 ? 2.072 -30.393 -18.334 1.00 40.88 90 ASP A C 1
ATOM 667 O O . ASP A 1 90 ? 2.951 -30.573 -17.487 1.00 40.88 90 ASP A O 1
ATOM 671 N N . ALA A 1 91 ? 2.184 -29.436 -19.258 1.00 47.97 91 ALA A N 1
ATOM 672 C CA . ALA A 1 91 ? 3.115 -28.345 -19.066 1.00 47.97 91 ALA A CA 1
ATOM 673 C C . ALA A 1 91 ? 2.533 -27.574 -17.891 1.00 47.97 91 ALA A C 1
ATOM 675 O O . ALA A 1 91 ? 1.703 -26.687 -18.087 1.00 47.97 91 ALA A O 1
ATOM 676 N N . THR A 1 92 ? 2.902 -27.980 -16.676 1.00 46.81 92 THR A N 1
ATOM 677 C CA . THR A 1 92 ? 2.579 -27.264 -15.459 1.00 46.81 92 THR A CA 1
ATOM 678 C C . THR A 1 92 ? 3.156 -25.883 -15.675 1.00 46.81 92 THR A C 1
ATOM 680 O O . THR A 1 92 ? 4.365 -25.667 -15.590 1.00 46.81 92 THR A O 1
ATOM 683 N N . VAL A 1 93 ? 2.290 -24.954 -16.060 1.00 47.97 93 VAL A N 1
ATOM 684 C CA . VAL A 1 93 ? 2.596 -23.538 -16.065 1.00 47.97 93 VAL A CA 1
ATOM 685 C C . VAL A 1 93 ? 2.745 -23.192 -14.591 1.00 47.97 93 VAL A C 1
ATOM 687 O O . VAL A 1 93 ? 1.774 -22.861 -13.915 1.00 47.97 93 VAL A O 1
ATOM 690 N N . ILE A 1 94 ? 3.954 -23.383 -14.063 1.00 47.12 94 ILE A N 1
ATOM 691 C CA . ILE A 1 94 ? 4.323 -22.911 -12.735 1.00 47.12 94 ILE A CA 1
ATOM 692 C C . ILE A 1 94 ? 4.271 -21.387 -12.838 1.00 47.12 94 ILE A C 1
ATOM 694 O O . ILE A 1 94 ? 5.056 -20.783 -13.568 1.00 47.12 94 ILE A O 1
ATOM 698 N N . GLY A 1 95 ? 3.274 -20.789 -12.186 1.00 54.19 95 GLY A N 1
ATOM 699 C CA . GLY A 1 95 ? 2.947 -19.372 -12.333 1.00 54.19 95 GLY A CA 1
ATOM 700 C C . GLY A 1 95 ? 1.931 -19.092 -13.444 1.00 54.19 95 GLY A C 1
ATOM 701 O O . GLY A 1 95 ? 2.212 -18.376 -14.402 1.00 54.19 95 GLY A O 1
ATOM 702 N N . SER A 1 96 ? 0.711 -19.614 -13.310 1.00 43.56 96 SER A N 1
ATOM 703 C CA . SER A 1 96 ? -0.442 -18.995 -13.969 1.00 43.56 96 SER A CA 1
ATOM 704 C C . SER A 1 96 ? -0.609 -17.591 -13.381 1.00 43.56 96 SER A C 1
ATOM 706 O O . SER A 1 96 ? -1.024 -17.472 -12.234 1.00 43.56 96 SER A O 1
ATOM 708 N N . GLY A 1 97 ? -0.339 -16.536 -14.159 1.00 47.78 97 GLY A N 1
ATOM 709 C CA . GLY A 1 97 ? -0.573 -15.122 -13.796 1.00 47.78 97 GLY A CA 1
ATOM 710 C C . GLY A 1 97 ? -2.049 -14.741 -13.593 1.00 47.78 97 GLY A C 1
ATOM 711 O O . GLY A 1 97 ? -2.431 -13.588 -13.756 1.00 47.78 97 GLY A O 1
ATOM 712 N N . VAL A 1 98 ? -2.898 -15.724 -13.291 1.00 50.94 98 VAL A N 1
ATOM 713 C CA . VAL A 1 98 ? -4.266 -15.546 -12.818 1.00 50.94 98 VAL A CA 1
ATOM 714 C C . VAL A 1 98 ? -4.222 -15.714 -11.310 1.00 50.94 98 VAL A C 1
ATOM 716 O O . VAL A 1 98 ? -4.364 -16.824 -10.793 1.00 50.94 98 VAL A O 1
ATOM 719 N N . GLN A 1 99 ? -4.006 -14.605 -10.617 1.00 52.94 99 GLN A N 1
ATOM 720 C CA . GLN A 1 99 ? -4.085 -14.569 -9.168 1.00 52.94 99 GLN A CA 1
ATOM 721 C C . GLN A 1 99 ? -5.549 -14.761 -8.768 1.00 52.94 99 GLN A C 1
ATOM 723 O O . GLN A 1 99 ? -6.457 -14.067 -9.243 1.00 52.94 99 GLN A O 1
ATOM 728 N N . ARG A 1 100 ? -5.809 -15.805 -7.981 1.00 61.09 100 ARG A N 1
ATOM 729 C CA . ARG A 1 100 ? -7.152 -16.096 -7.476 1.00 61.09 100 ARG A CA 1
ATOM 730 C C . ARG A 1 100 ? -7.388 -15.260 -6.218 1.00 61.09 100 ARG A C 1
ATOM 732 O O . ARG A 1 100 ? -6.565 -14.437 -5.835 1.00 61.09 100 ARG A O 1
ATOM 739 N N . ARG A 1 101 ? -8.567 -15.385 -5.609 1.00 63.38 101 ARG A N 1
ATOM 740 C CA . ARG A 1 101 ? -8.818 -14.751 -4.313 1.00 63.38 101 ARG A CA 1
ATOM 741 C C . ARG A 1 101 ? -7.890 -15.398 -3.286 1.00 63.38 101 ARG A C 1
ATOM 743 O O . ARG A 1 101 ? -8.140 -16.525 -2.869 1.00 63.38 101 ARG A O 1
ATOM 750 N N . GLU A 1 102 ? -6.832 -14.685 -2.931 1.00 69.25 102 GLU A N 1
ATOM 751 C CA . GLU A 1 102 ? -5.810 -15.172 -2.015 1.00 69.25 102 GLU A CA 1
ATOM 752 C C . GLU A 1 102 ? -6.147 -14.851 -0.562 1.00 69.25 102 GLU A C 1
ATOM 754 O O . GLU A 1 102 ? -6.801 -13.853 -0.244 1.00 69.25 102 GLU A O 1
ATOM 759 N N . SER A 1 103 ? -5.704 -15.737 0.328 1.00 78.50 103 SER A N 1
ATOM 760 C CA . SER A 1 103 ? -5.857 -15.538 1.764 1.00 78.50 103 SER A CA 1
ATOM 761 C C . SER A 1 103 ? -4.781 -14.587 2.274 1.00 78.50 103 SER A C 1
ATOM 763 O O . SER A 1 103 ? -3.592 -14.750 1.992 1.00 78.50 103 SER A O 1
ATOM 765 N N . PHE A 1 104 ? -5.207 -13.612 3.070 1.00 80.31 104 PHE A N 1
ATOM 766 C CA . PHE A 1 104 ? -4.319 -12.693 3.764 1.00 80.31 104 PHE A CA 1
ATOM 767 C C . PHE A 1 104 ? -3.696 -13.391 4.981 1.00 80.31 104 PHE A C 1
ATOM 769 O O . PHE A 1 104 ? -4.417 -13.953 5.810 1.00 80.31 104 PHE A O 1
ATOM 776 N N . ASP A 1 105 ? -2.368 -13.371 5.100 1.00 85.12 105 ASP A N 1
ATOM 777 C CA . ASP A 1 105 ? -1.675 -13.918 6.266 1.00 85.12 105 ASP A CA 1
ATOM 778 C C . ASP A 1 105 ? -1.585 -12.851 7.361 1.00 85.12 105 ASP A C 1
ATOM 780 O O . ASP A 1 105 ? -0.717 -11.976 7.351 1.00 85.12 105 ASP A O 1
ATOM 784 N N . LEU A 1 106 ? -2.481 -12.952 8.338 1.00 80.06 106 LEU A N 1
ATOM 785 C CA . LEU A 1 106 ? -2.562 -12.049 9.484 1.00 80.06 106 LEU A CA 1
ATOM 786 C C . LEU A 1 106 ? -1.357 -12.136 10.434 1.00 80.06 106 LEU A C 1
ATOM 788 O O . LEU A 1 106 ? -1.104 -11.186 11.173 1.00 80.06 106 LEU A O 1
ATOM 792 N N . ALA A 1 107 ? -0.619 -13.250 10.444 1.00 81.88 107 ALA A N 1
ATOM 793 C CA . ALA A 1 107 ? 0.512 -13.439 11.350 1.00 81.88 107 ALA A CA 1
ATOM 794 C C . ALA A 1 107 ? 1.784 -12.757 10.824 1.00 81.88 107 ALA A C 1
ATOM 796 O O . ALA A 1 107 ? 2.546 -12.168 11.600 1.00 81.88 107 ALA A O 1
ATOM 797 N N . CYS A 1 108 ? 2.006 -12.815 9.509 1.00 85.81 108 CYS A N 1
ATOM 798 C CA . CYS A 1 108 ? 3.101 -12.114 8.833 1.00 85.81 108 CYS A CA 1
ATOM 799 C C . CYS A 1 108 ? 2.785 -10.631 8.602 1.00 85.81 108 CYS A C 1
ATOM 801 O O . CYS A 1 108 ? 3.679 -9.789 8.702 1.00 85.81 108 CYS A O 1
ATOM 803 N N . SER A 1 109 ? 1.518 -10.302 8.347 1.00 88.94 109 SER A N 1
ATOM 804 C CA . SER A 1 109 ? 1.110 -8.930 8.059 1.00 88.94 109 SER A CA 1
ATOM 805 C C . SER A 1 109 ? 1.192 -8.023 9.284 1.00 88.94 109 SER A C 1
ATOM 807 O O . SER A 1 109 ? 1.064 -8.447 10.437 1.00 88.94 109 SER A O 1
ATOM 809 N N . ARG A 1 110 ? 1.432 -6.743 9.022 1.00 91.06 110 ARG A N 1
ATOM 810 C CA . ARG A 1 110 ? 1.449 -5.654 9.989 1.00 91.06 110 ARG A CA 1
ATOM 811 C C . ARG A 1 110 ? 0.561 -4.545 9.455 1.00 91.06 110 ARG A C 1
ATOM 813 O O . ARG A 1 110 ? 0.808 -4.028 8.371 1.00 91.06 110 ARG A O 1
ATOM 820 N N . LEU A 1 111 ? -0.480 -4.222 10.198 1.00 91.00 111 LEU A N 1
ATOM 821 C CA . LEU A 1 111 ? -1.399 -3.136 9.902 1.00 91.00 111 LEU A CA 1
ATOM 822 C C . LEU A 1 111 ? -1.100 -1.943 10.822 1.00 91.00 111 LEU A C 1
ATOM 824 O O . LEU A 1 111 ? -0.474 -2.129 11.871 1.00 91.00 111 LEU A O 1
ATOM 828 N N . PRO A 1 112 ? -1.532 -0.726 10.454 1.00 90.38 112 PRO A N 1
ATOM 829 C CA . PRO A 1 112 ? -1.417 0.444 11.318 1.00 90.38 112 PRO A CA 1
ATOM 830 C C . PRO A 1 112 ? -2.038 0.199 12.694 1.00 90.38 112 PRO A C 1
ATOM 832 O O . PRO A 1 112 ? -3.176 -0.251 12.784 1.00 90.38 112 PRO A O 1
ATOM 835 N N . THR A 1 113 ? -1.324 0.538 13.769 1.00 88.69 113 THR A N 1
ATOM 836 C CA . THR A 1 113 ? -1.816 0.360 15.151 1.00 88.69 113 THR A CA 1
ATOM 837 C C . THR A 1 113 ? -2.924 1.344 15.521 1.00 88.69 113 THR A C 1
ATOM 839 O O . THR A 1 113 ? -3.539 1.231 16.574 1.00 88.69 113 THR A O 1
ATOM 842 N N . GLU A 1 114 ? -3.104 2.358 14.682 1.00 86.25 114 GLU A N 1
ATOM 843 C CA . GLU A 1 114 ? -4.145 3.377 14.759 1.00 86.25 114 GLU A CA 1
ATOM 844 C C . GLU A 1 114 ? -5.533 2.834 14.407 1.00 86.25 114 GLU A C 1
ATOM 846 O O . GLU A 1 114 ? -6.521 3.355 14.910 1.00 86.25 114 GLU A O 1
ATOM 851 N N . ILE A 1 115 ? -5.604 1.779 13.589 1.00 86.88 115 ILE A N 1
ATOM 852 C CA . ILE A 1 115 ? -6.862 1.100 13.280 1.00 86.88 115 ILE A CA 1
ATOM 853 C C . ILE A 1 115 ? -7.262 0.279 14.511 1.00 86.88 115 ILE A C 1
ATOM 855 O O . ILE A 1 115 ? -6.487 -0.587 14.946 1.00 86.88 115 ILE A O 1
ATOM 859 N N . PRO A 1 116 ? -8.436 0.527 15.110 1.00 80.94 116 PRO A N 1
ATOM 860 C CA . PRO A 1 116 ? -8.819 -0.204 16.306 1.00 80.94 116 PRO A CA 1
ATOM 861 C C . PRO A 1 116 ? -8.890 -1.728 16.077 1.00 80.94 116 PRO A C 1
ATOM 863 O O . PRO A 1 116 ? -9.169 -2.251 15.004 1.00 80.94 116 PRO A O 1
ATOM 866 N N . GLY A 1 117 ? -8.546 -2.504 17.103 1.00 78.69 117 GLY A N 1
ATOM 867 C CA . GLY A 1 117 ? -8.414 -3.962 16.959 1.00 78.69 117 GLY A CA 1
ATOM 868 C C . GLY A 1 117 ? -7.082 -4.440 16.377 1.00 78.69 117 GLY A C 1
ATOM 869 O O . GLY A 1 117 ? -6.783 -5.633 16.465 1.00 78.69 117 GLY A O 1
ATOM 870 N N . VAL A 1 118 ? -6.239 -3.538 15.871 1.00 86.12 118 VAL A N 1
ATOM 871 C CA . VAL A 1 118 ? -4.826 -3.830 15.627 1.00 86.12 118 VAL A CA 1
ATOM 872 C C . VAL A 1 118 ? -4.055 -3.701 16.944 1.00 86.12 118 VAL A C 1
ATOM 874 O O . VAL A 1 118 ? -4.181 -2.730 17.687 1.00 86.12 118 VAL A O 1
ATOM 877 N N . SER A 1 119 ? -3.256 -4.714 17.275 1.00 85.00 119 SER A N 1
ATOM 878 C CA . SER A 1 119 ? -2.413 -4.712 18.470 1.00 85.00 119 SER A CA 1
ATOM 879 C C . SER A 1 119 ? -1.301 -3.663 18.358 1.00 85.00 119 SER A C 1
ATOM 881 O O . SER A 1 119 ? -0.931 -3.234 17.267 1.00 85.00 119 SER A O 1
ATOM 883 N N . ALA A 1 120 ? -0.646 -3.334 19.474 1.00 82.88 120 ALA A N 1
ATOM 884 C CA . ALA A 1 120 ? 0.542 -2.468 19.467 1.00 82.88 120 ALA A CA 1
ATOM 885 C C . ALA A 1 120 ? 1.709 -3.013 18.609 1.00 82.88 120 ALA A C 1
ATOM 887 O O . ALA A 1 120 ? 2.672 -2.298 18.350 1.00 82.88 120 ALA A O 1
ATOM 888 N N . SER A 1 121 ? 1.647 -4.284 18.194 1.00 79.81 121 SER A N 1
ATOM 889 C CA . SER A 1 121 ? 2.624 -4.907 17.295 1.00 79.81 121 SER A CA 1
ATOM 890 C C . SER A 1 121 ? 2.185 -4.911 15.830 1.00 79.81 121 SER A C 1
ATOM 892 O O . SER A 1 121 ? 2.885 -5.511 15.023 1.00 79.81 121 SER A O 1
ATOM 894 N N . GLY A 1 122 ? 1.051 -4.296 15.473 1.00 80.75 122 GLY A N 1
ATOM 895 C CA . GLY A 1 122 ? 0.507 -4.292 14.112 1.00 80.75 122 GLY A CA 1
ATOM 896 C C . GLY A 1 122 ? -0.235 -5.579 13.724 1.00 80.75 122 GLY A C 1
ATOM 897 O O . GLY A 1 122 ? -0.594 -5.749 12.565 1.00 80.75 122 GLY A O 1
ATOM 898 N N . THR A 1 123 ? -0.446 -6.514 14.654 1.00 83.81 123 THR A N 1
ATOM 899 C CA . THR A 1 123 ? -1.141 -7.792 14.400 1.00 83.81 123 THR A CA 1
ATOM 900 C C . THR A 1 123 ? -2.606 -7.723 14.817 1.00 83.81 123 THR A C 1
ATOM 902 O O . THR A 1 123 ? -2.938 -7.078 15.808 1.00 83.81 123 THR A O 1
ATOM 905 N N . LEU A 1 124 ? -3.493 -8.426 14.109 1.00 76.25 124 LEU A N 1
ATOM 906 C CA . LEU A 1 124 ? -4.898 -8.558 14.509 1.00 76.25 124 LEU A CA 1
ATOM 907 C C . LEU A 1 124 ? -5.032 -9.647 15.590 1.00 76.25 124 LEU A C 1
ATOM 909 O O . LEU A 1 124 ? -5.211 -10.824 15.285 1.00 76.25 124 LEU A O 1
ATOM 913 N N . GLU A 1 125 ? -4.922 -9.268 16.865 1.00 63.50 125 GLU A N 1
ATOM 914 C CA . GLU A 1 125 ? -5.087 -10.171 18.019 1.00 63.50 125 GLU A CA 1
ATOM 915 C C . GLU A 1 125 ? -6.517 -10.080 18.580 1.00 63.50 125 GLU A C 1
ATOM 917 O O . GLU A 1 125 ? -6.750 -9.612 19.692 1.00 63.50 125 GLU A O 1
ATOM 922 N N . GLY A 1 126 ? -7.493 -10.518 17.780 1.00 58.78 126 GLY A N 1
ATOM 923 C CA . GLY A 1 126 ? -8.915 -10.503 18.136 1.00 58.78 126 GLY A CA 1
ATOM 924 C C . GLY A 1 126 ? -9.734 -9.563 17.249 1.00 58.78 126 GLY A C 1
ATOM 925 O O . GLY A 1 126 ? -9.408 -8.396 17.077 1.00 58.78 126 GLY A O 1
ATOM 926 N N . LEU A 1 127 ? -10.802 -10.109 16.664 1.00 51.12 127 LEU A N 1
ATOM 927 C CA . LEU A 1 127 ? -11.668 -9.502 15.643 1.00 51.12 127 LEU A CA 1
ATOM 928 C C . LEU A 1 127 ? -12.490 -8.310 16.170 1.00 51.12 127 LEU A C 1
ATOM 930 O O . LEU A 1 127 ? -13.691 -8.455 16.392 1.00 51.12 127 LEU A O 1
ATOM 934 N N . VAL A 1 128 ? -11.878 -7.147 16.391 1.00 56.69 128 VAL A N 1
ATOM 935 C CA . VAL A 1 128 ? -12.651 -5.951 16.778 1.00 56.69 128 VAL A CA 1
ATOM 936 C C . VAL A 1 128 ? -13.152 -5.179 15.557 1.00 56.69 128 VAL A C 1
ATOM 938 O O . VAL A 1 128 ? -14.265 -4.665 15.607 1.00 56.69 128 VAL A O 1
ATOM 941 N N . GLU A 1 129 ? -12.412 -5.152 14.446 1.00 68.44 129 GLU A N 1
ATOM 942 C CA . GLU A 1 129 ? -12.789 -4.347 13.277 1.00 68.44 129 GLU A CA 1
ATOM 943 C C . GLU A 1 129 ? -12.734 -5.099 11.946 1.00 68.44 129 GLU A C 1
ATOM 945 O O . GLU A 1 129 ? -11.962 -6.044 11.759 1.00 68.44 129 GLU A O 1
ATOM 950 N N . HIS A 1 130 ? -13.603 -4.680 11.020 1.00 85.69 130 HIS A N 1
ATOM 951 C CA . HIS A 1 130 ? -13.835 -5.345 9.742 1.00 85.69 130 HIS A CA 1
ATOM 952 C C . HIS A 1 130 ? -13.233 -4.537 8.592 1.00 85.69 130 HIS A C 1
ATOM 954 O O . HIS A 1 130 ? -13.903 -3.691 7.995 1.00 85.69 130 HIS A O 1
ATOM 960 N N . ILE A 1 131 ? -11.978 -4.830 8.255 1.00 88.25 131 ILE A N 1
ATOM 961 C CA . ILE A 1 131 ? -11.301 -4.265 7.080 1.00 88.25 131 ILE A CA 1
ATOM 962 C C . ILE A 1 131 ? -12.003 -4.762 5.814 1.00 88.25 131 ILE A C 1
ATOM 964 O O . ILE A 1 131 ? -12.201 -5.966 5.665 1.00 88.25 131 ILE A O 1
ATOM 968 N N . GLN A 1 132 ? -12.382 -3.843 4.928 1.00 90.19 132 GLN A N 1
ATOM 969 C CA . GLN A 1 132 ? -13.087 -4.115 3.673 1.00 90.19 132 GLN A CA 1
ATOM 970 C C . GLN A 1 132 ? -12.151 -4.099 2.473 1.00 90.19 132 GLN A C 1
ATOM 972 O O . GLN A 1 132 ? -12.227 -4.970 1.607 1.00 90.19 132 GLN A O 1
ATOM 977 N N . THR A 1 133 ? -11.265 -3.113 2.396 1.00 91.81 133 THR A N 1
ATOM 978 C CA . THR A 1 133 ? -10.343 -2.995 1.273 1.00 91.81 133 THR A CA 1
ATOM 979 C C . THR A 1 133 ? -9.002 -2.458 1.740 1.00 91.81 133 THR A C 1
ATOM 981 O O . THR A 1 133 ? -8.919 -1.626 2.642 1.00 91.81 133 THR A O 1
ATOM 984 N N . ILE A 1 134 ? -7.932 -2.966 1.134 1.00 92.44 134 ILE A N 1
ATOM 985 C CA . ILE A 1 134 ? -6.605 -2.362 1.220 1.00 92.44 134 ILE A CA 1
ATOM 986 C C . ILE A 1 134 ? -6.163 -2.078 -0.205 1.00 92.44 134 ILE A C 1
ATOM 988 O O . ILE A 1 134 ? -6.157 -2.980 -1.046 1.00 92.44 134 ILE A O 1
ATOM 992 N N . THR A 1 135 ? -5.787 -0.839 -0.488 1.00 94.75 135 THR A N 1
ATOM 993 C CA . THR A 1 135 ? -5.188 -0.460 -1.763 1.00 94.75 135 THR A CA 1
ATOM 994 C C . THR A 1 135 ? -3.812 0.121 -1.526 1.00 94.75 135 THR A C 1
ATOM 996 O O . THR A 1 135 ? -3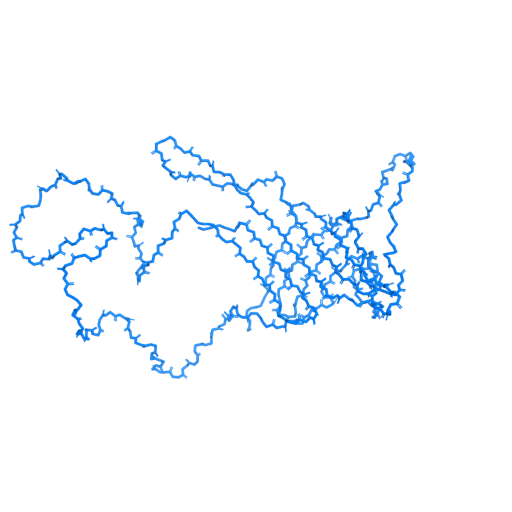.586 0.880 -0.589 1.00 94.75 135 THR A O 1
ATOM 999 N N . VAL A 1 136 ? -2.874 -0.265 -2.377 1.00 94.62 136 VAL A N 1
ATOM 1000 C CA . VAL A 1 136 ? -1.519 0.276 -2.411 1.00 94.62 136 VAL A CA 1
ATOM 1001 C C . VAL A 1 136 ? -1.289 0.783 -3.819 1.00 94.62 136 VAL A C 1
ATOM 1003 O O . VAL A 1 136 ? -1.588 0.076 -4.781 1.00 94.62 136 VAL A O 1
ATOM 1006 N N . SER A 1 137 ? -0.744 1.984 -3.959 1.00 94.50 137 SER A N 1
ATOM 1007 C CA . SER A 1 137 ? -0.378 2.534 -5.260 1.00 94.50 137 SER A CA 1
ATOM 1008 C C . SER A 1 137 ? 0.906 3.341 -5.199 1.00 94.50 137 SER A C 1
ATOM 1010 O O . SER A 1 137 ? 1.201 4.020 -4.217 1.00 94.50 137 SER A O 1
ATOM 1012 N N . THR A 1 138 ? 1.679 3.266 -6.276 1.00 93.44 138 THR A N 1
ATOM 1013 C CA . THR A 1 138 ? 2.854 4.105 -6.481 1.00 93.44 138 THR A CA 1
ATOM 1014 C C . THR A 1 138 ? 3.035 4.424 -7.959 1.00 93.44 138 THR A C 1
ATOM 1016 O O . THR A 1 138 ? 2.791 3.584 -8.834 1.00 93.44 138 THR A O 1
ATOM 1019 N N . ASP A 1 139 ? 3.513 5.636 -8.224 1.00 91.69 139 ASP A N 1
ATOM 1020 C CA . ASP A 1 139 ? 3.849 6.115 -9.556 1.00 91.69 139 ASP A CA 1
ATOM 1021 C C . ASP A 1 139 ? 5.353 6.385 -9.654 1.00 91.69 139 ASP A C 1
ATOM 1023 O O . ASP A 1 139 ? 5.942 7.140 -8.882 1.00 91.69 139 ASP A O 1
ATOM 1027 N N . LEU A 1 140 ? 5.986 5.771 -10.651 1.00 89.56 140 LEU A N 1
ATOM 1028 C CA . LEU A 1 140 ? 7.409 5.884 -10.952 1.00 89.56 140 LEU A CA 1
ATOM 1029 C C . LEU A 1 140 ? 7.607 6.722 -12.217 1.00 89.56 140 LEU A C 1
ATOM 1031 O O . LEU A 1 140 ? 8.105 6.235 -13.243 1.00 89.56 140 LEU A O 1
ATOM 1035 N N . GLY A 1 141 ? 7.208 7.993 -12.128 1.00 85.31 141 GLY A N 1
ATOM 1036 C CA . GLY A 1 141 ? 7.435 8.991 -13.171 1.00 85.31 141 GLY A CA 1
ATOM 1037 C C . GLY A 1 141 ? 8.913 9.058 -13.568 1.00 85.31 141 GLY A C 1
ATOM 1038 O O . GLY A 1 141 ? 9.806 9.004 -12.717 1.00 85.31 141 GLY A O 1
ATOM 1039 N N . ARG A 1 142 ? 9.179 9.124 -14.877 1.00 87.38 142 ARG A N 1
ATOM 1040 C CA . ARG A 1 142 ? 10.539 9.229 -15.415 1.00 87.38 142 ARG A CA 1
ATOM 1041 C C . ARG A 1 142 ? 10.680 10.414 -16.343 1.00 87.38 142 ARG A C 1
ATOM 1043 O O . ARG A 1 142 ? 9.779 10.697 -17.124 1.00 87.38 142 ARG A O 1
ATOM 1050 N N . GLU A 1 143 ? 11.871 10.990 -16.312 1.00 88.38 143 GLU A N 1
ATOM 1051 C CA . GLU A 1 143 ? 12.287 12.044 -17.226 1.00 88.38 143 GLU A CA 1
ATOM 1052 C C . GLU A 1 143 ? 13.244 11.502 -18.281 1.00 88.38 143 GLU A C 1
ATOM 1054 O O . GLU A 1 143 ? 14.083 10.632 -18.013 1.00 88.38 143 GLU A O 1
ATOM 1059 N N . ASP A 1 144 ? 13.121 12.051 -19.485 1.00 88.38 144 ASP A N 1
ATOM 1060 C CA . ASP A 1 144 ? 13.889 11.648 -20.652 1.00 88.38 144 ASP A CA 1
ATOM 1061 C C . ASP A 1 144 ? 15.119 12.547 -20.819 1.00 88.38 144 ASP A C 1
ATOM 1063 O O . ASP A 1 144 ? 15.012 13.767 -20.939 1.00 88.38 144 ASP A O 1
ATOM 1067 N N . ILE A 1 145 ? 16.305 11.942 -20.894 1.00 88.62 145 ILE A N 1
ATOM 1068 C CA . ILE A 1 145 ? 17.539 12.633 -21.282 1.00 88.62 145 ILE A CA 1
ATOM 1069 C C . ILE A 1 145 ? 17.809 12.355 -22.756 1.00 88.62 145 ILE A C 1
ATOM 1071 O O . ILE A 1 145 ? 17.915 11.196 -23.158 1.00 88.62 145 ILE A O 1
ATOM 1075 N N . PHE A 1 146 ? 17.975 13.408 -23.557 1.00 86.00 146 PHE A N 1
ATOM 1076 C CA . PHE A 1 146 ? 18.286 13.307 -24.983 1.00 86.00 146 PHE A CA 1
ATOM 1077 C C . PHE A 1 146 ? 19.766 13.552 -25.266 1.00 86.00 146 PHE A C 1
ATOM 1079 O O . PHE A 1 146 ? 20.417 14.385 -24.639 1.00 86.00 146 PHE A O 1
ATOM 1086 N N . GLU A 1 147 ? 20.274 12.851 -26.273 1.00 85.25 147 GLU A N 1
ATOM 1087 C CA . GLU A 1 147 ? 21.563 13.147 -26.890 1.00 85.25 147 GLU A CA 1
ATOM 1088 C C . GLU A 1 147 ? 21.342 13.884 -28.210 1.00 85.25 147 GLU A C 1
ATOM 1090 O O . GLU A 1 147 ? 20.386 13.615 -28.943 1.00 85.25 147 GLU A O 1
ATOM 1095 N N . LEU A 1 148 ? 22.252 14.802 -28.536 1.00 80.62 148 LEU A N 1
ATOM 1096 C CA . LEU A 1 148 ? 22.189 15.555 -29.782 1.00 80.62 148 LEU A CA 1
ATOM 1097 C C . LEU A 1 148 ? 22.185 14.602 -30.989 1.00 80.62 148 LEU A C 1
ATOM 1099 O O . LEU A 1 148 ? 23.044 13.732 -31.112 1.00 80.62 148 LEU A O 1
ATOM 1103 N N . GLY A 1 149 ? 21.219 14.785 -31.890 1.00 81.69 149 GLY A N 1
ATOM 1104 C CA . GLY A 1 149 ? 21.100 14.001 -33.121 1.00 81.69 149 GLY A CA 1
ATOM 1105 C C . GLY A 1 149 ? 20.413 12.641 -32.967 1.00 81.69 149 GLY A C 1
ATOM 1106 O O . GLY A 1 149 ? 20.202 11.969 -33.973 1.00 81.69 149 GLY A O 1
ATOM 1107 N N . LYS A 1 150 ? 20.009 12.235 -31.753 1.00 77.00 150 LYS A N 1
ATOM 1108 C CA . LYS A 1 150 ? 19.220 11.013 -31.539 1.00 77.00 150 LYS A CA 1
ATOM 1109 C C . LYS A 1 150 ? 17.777 11.360 -31.185 1.00 77.00 150 LYS A C 1
ATOM 1111 O O . LYS A 1 150 ? 17.511 12.099 -30.247 1.00 77.00 150 LYS A O 1
ATOM 1116 N N . LYS A 1 151 ? 16.832 10.774 -31.927 1.00 74.25 151 LYS A N 1
ATOM 1117 C CA . LYS A 1 151 ? 15.387 10.934 -31.685 1.00 74.25 151 LYS A CA 1
ATOM 1118 C C . LYS A 1 151 ? 14.924 10.243 -30.397 1.00 74.25 151 LYS A C 1
ATOM 1120 O O . LYS A 1 151 ? 13.940 10.662 -29.797 1.00 74.25 151 LYS A O 1
ATOM 1125 N N . ARG A 1 152 ? 15.616 9.178 -29.981 1.00 77.31 152 ARG A N 1
ATOM 1126 C CA . ARG A 1 152 ? 15.293 8.428 -28.763 1.00 77.31 152 ARG A CA 1
ATOM 1127 C C . ARG A 1 152 ? 16.024 9.001 -27.544 1.00 77.31 152 ARG A C 1
ATOM 1129 O O . ARG A 1 152 ? 17.196 9.363 -27.677 1.00 77.31 152 ARG A O 1
ATOM 1136 N N . PRO A 1 153 ? 15.383 9.007 -26.365 1.00 76.62 153 PRO A N 1
ATOM 1137 C CA . PRO A 1 153 ? 16.065 9.283 -25.109 1.00 76.62 153 PRO A CA 1
ATOM 1138 C C . PRO A 1 153 ? 17.242 8.322 -24.923 1.00 76.62 153 PRO A C 1
ATOM 1140 O O . PRO A 1 153 ? 17.125 7.116 -25.159 1.00 76.62 153 PRO A O 1
ATOM 1143 N N . PHE A 1 154 ? 18.382 8.862 -24.515 1.00 76.31 154 PHE A N 1
ATOM 1144 C CA . PHE A 1 154 ? 19.575 8.109 -24.151 1.00 76.31 154 PHE A CA 1
ATOM 1145 C C . PHE A 1 154 ? 19.395 7.384 -22.817 1.00 76.31 154 PHE A C 1
ATOM 1147 O O . PHE A 1 154 ? 19.774 6.222 -22.686 1.00 76.31 154 PHE A O 1
ATOM 1154 N N . PHE A 1 155 ? 18.779 8.052 -21.844 1.00 82.44 155 PHE A N 1
ATOM 1155 C CA . PHE A 1 155 ? 18.530 7.504 -20.520 1.00 82.44 155 PHE A CA 1
ATOM 1156 C C . PHE A 1 155 ? 17.218 8.046 -19.969 1.00 82.44 155 PHE A C 1
ATOM 1158 O O . PHE A 1 155 ? 16.861 9.195 -20.230 1.00 82.44 155 PHE A O 1
ATOM 1165 N N . LYS A 1 156 ? 16.513 7.211 -19.205 1.00 83.94 156 LYS A N 1
ATOM 1166 C CA . LYS A 1 156 ? 15.311 7.602 -18.475 1.00 83.94 156 LYS A CA 1
ATOM 1167 C C . LYS A 1 156 ? 15.514 7.302 -17.005 1.00 83.94 156 LYS A C 1
ATOM 1169 O O . LYS A 1 156 ? 15.772 6.151 -16.651 1.00 83.94 156 LYS A O 1
ATOM 1174 N N . PHE A 1 157 ? 15.390 8.313 -16.161 1.00 86.25 157 PHE A N 1
ATOM 1175 C CA . PHE A 1 157 ? 15.603 8.175 -14.723 1.00 86.25 157 PHE A CA 1
ATOM 1176 C C . PHE A 1 157 ? 14.318 8.447 -13.962 1.00 86.25 157 PHE A C 1
ATOM 1178 O O . PHE A 1 157 ? 13.515 9.273 -14.382 1.00 86.25 157 PHE A O 1
ATOM 1185 N N . VAL A 1 158 ? 14.124 7.728 -12.857 1.00 88.25 158 VAL A N 1
ATOM 1186 C CA . VAL A 1 158 ? 13.002 7.979 -11.948 1.00 88.25 158 VAL A CA 1
ATOM 1187 C C . VAL A 1 158 ? 13.304 9.234 -11.146 1.00 88.25 158 VAL A C 1
ATOM 1189 O O . VAL A 1 158 ? 14.421 9.402 -10.647 1.00 88.25 158 VAL A O 1
ATOM 1192 N N . THR A 1 159 ? 12.324 10.122 -11.043 1.00 87.12 159 THR A N 1
ATOM 1193 C CA . THR A 1 159 ? 12.439 11.327 -10.224 1.00 87.12 159 THR A CA 1
ATOM 1194 C C . THR A 1 159 ? 12.111 10.994 -8.780 1.00 87.12 159 THR A C 1
ATOM 1196 O O . THR A 1 159 ? 11.032 10.488 -8.486 1.00 87.12 159 THR A O 1
ATOM 1199 N N . PHE A 1 160 ? 13.037 11.298 -7.877 1.00 89.69 160 PHE A N 1
ATOM 1200 C CA . PHE A 1 160 ? 12.795 11.207 -6.443 1.00 89.69 160 PHE A CA 1
ATOM 1201 C C . PHE A 1 160 ? 12.320 12.564 -5.901 1.00 89.69 160 PHE A C 1
ATOM 1203 O O . PHE A 1 160 ? 12.805 13.598 -6.372 1.00 89.69 160 PHE A O 1
ATOM 1210 N N . PRO A 1 161 ? 11.440 12.588 -4.887 1.00 91.81 161 PRO A N 1
ATOM 1211 C CA . PRO A 1 161 ? 10.912 11.440 -4.143 1.00 91.81 161 PRO A CA 1
ATOM 1212 C C . PRO A 1 161 ? 9.794 10.686 -4.883 1.00 91.81 161 PRO A C 1
ATOM 1214 O O . PRO A 1 161 ? 9.001 11.294 -5.592 1.00 91.81 161 PRO A O 1
ATOM 1217 N N . ILE A 1 162 ? 9.729 9.369 -4.680 1.00 91.06 162 ILE A N 1
ATOM 1218 C CA . ILE A 1 162 ? 8.619 8.517 -5.119 1.00 91.06 162 ILE A CA 1
ATOM 1219 C C . ILE A 1 162 ? 7.604 8.462 -3.988 1.00 91.06 162 ILE A C 1
ATOM 1221 O O . ILE A 1 162 ? 7.957 8.136 -2.853 1.00 91.06 162 ILE A O 1
ATOM 1225 N N . GLU A 1 163 ? 6.358 8.774 -4.303 1.00 92.25 163 GLU A N 1
ATOM 1226 C CA . GLU A 1 163 ? 5.245 8.672 -3.374 1.00 92.25 163 GLU A CA 1
ATOM 1227 C C . GLU A 1 163 ? 4.631 7.271 -3.426 1.00 92.25 163 GLU A C 1
ATOM 1229 O O . GLU A 1 163 ? 4.423 6.697 -4.502 1.00 92.25 163 GLU A O 1
ATOM 1234 N N . VAL A 1 164 ? 4.347 6.723 -2.248 1.00 94.69 164 VAL A N 1
ATOM 1235 C CA . VAL A 1 164 ? 3.566 5.499 -2.101 1.00 94.69 164 VAL A CA 1
ATOM 1236 C C . VAL A 1 164 ? 2.365 5.833 -1.242 1.00 94.69 164 VAL A C 1
ATOM 1238 O O . VAL A 1 164 ? 2.512 6.314 -0.116 1.00 94.69 164 VAL A O 1
ATOM 1241 N N . THR A 1 165 ? 1.182 5.586 -1.782 1.00 95.38 165 THR A N 1
ATOM 1242 C CA . THR A 1 165 ? -0.088 5.789 -1.096 1.00 95.38 165 THR A CA 1
ATOM 1243 C C . THR A 1 165 ? -0.685 4.441 -0.734 1.00 95.38 165 THR A C 1
ATOM 1245 O O . THR A 1 165 ? -0.578 3.463 -1.476 1.00 95.38 165 THR A O 1
ATOM 1248 N N . THR A 1 166 ? -1.269 4.363 0.455 1.00 95.12 166 THR A N 1
ATOM 1249 C CA . THR A 1 166 ? -1.981 3.182 0.938 1.00 95.12 166 THR A CA 1
ATOM 1250 C C . THR A 1 166 ? -3.306 3.628 1.523 1.00 95.12 166 THR A C 1
ATOM 1252 O O . THR A 1 166 ? -3.303 4.443 2.440 1.00 95.12 166 THR A O 1
ATOM 1255 N N . ALA A 1 167 ? -4.421 3.107 1.024 1.00 95.56 167 ALA A N 1
ATOM 1256 C CA . ALA A 1 167 ? -5.732 3.352 1.612 1.00 95.56 167 ALA A CA 1
ATOM 1257 C C . ALA A 1 167 ? -6.260 2.065 2.245 1.00 95.56 167 ALA A C 1
ATOM 1259 O O . ALA A 1 167 ? -6.173 0.990 1.648 1.00 95.56 167 ALA A O 1
ATOM 1260 N N . ILE A 1 168 ? -6.775 2.176 3.466 1.00 93.25 168 ILE A N 1
ATOM 1261 C CA . ILE A 1 168 ? -7.377 1.062 4.196 1.00 93.25 168 ILE A CA 1
ATOM 1262 C C . ILE A 1 168 ? -8.790 1.461 4.589 1.00 93.25 168 ILE A C 1
ATOM 1264 O O . ILE A 1 168 ? -8.988 2.421 5.328 1.00 93.25 168 ILE A O 1
ATOM 1268 N N . GLU A 1 169 ? -9.762 0.702 4.107 1.00 92.75 169 GLU A N 1
ATOM 1269 C CA . GLU A 1 169 ? -11.174 0.902 4.393 1.00 92.75 169 GLU A CA 1
ATOM 1270 C C . GLU A 1 169 ? -11.631 -0.075 5.472 1.00 92.75 169 GLU A C 1
ATOM 1272 O O . GLU A 1 169 ? -11.409 -1.286 5.366 1.00 92.75 169 GLU A O 1
ATOM 1277 N N . VAL A 1 170 ? -12.293 0.439 6.504 1.00 90.94 170 VAL A N 1
ATOM 1278 C CA . VAL A 1 170 ? -12.741 -0.331 7.663 1.00 90.94 170 VAL A CA 1
ATOM 1279 C C . VAL A 1 170 ? -14.185 0.019 7.990 1.00 90.94 170 VAL A C 1
ATOM 1281 O O . VAL A 1 170 ? -14.557 1.189 8.058 1.00 90.94 170 VAL A O 1
ATOM 1284 N N . ILE A 1 171 ? -15.003 -1.001 8.243 1.00 90.50 171 ILE A N 1
ATOM 1285 C CA . ILE A 1 171 ? -16.300 -0.815 8.896 1.00 90.50 171 ILE A CA 1
ATOM 1286 C C . ILE A 1 171 ? -16.057 -0.838 10.400 1.00 90.50 171 ILE A C 1
ATOM 1288 O O . ILE A 1 171 ? -15.609 -1.852 10.946 1.00 90.50 171 ILE A O 1
ATOM 1292 N N . THR A 1 172 ? -16.374 0.270 11.064 1.00 84.50 172 THR A N 1
ATOM 1293 C CA . THR A 1 172 ? -16.167 0.433 12.506 1.00 84.50 172 THR A CA 1
ATOM 1294 C C . THR A 1 172 ? -17.470 0.762 13.222 1.00 84.50 172 THR A C 1
ATOM 1296 O O . THR A 1 172 ? -18.380 1.389 12.679 1.00 84.50 172 THR A O 1
ATOM 1299 N N . SER A 1 173 ? -17.553 0.346 14.483 1.00 81.12 173 SER A N 1
ATOM 1300 C CA . SER A 1 173 ? -18.637 0.705 15.396 1.00 81.12 173 SER A CA 1
ATOM 1301 C C . SER A 1 173 ? -18.263 1.835 16.362 1.00 81.12 173 SER A C 1
ATOM 1303 O O . SER A 1 173 ? -19.115 2.262 17.139 1.00 81.12 173 SER A O 1
ATOM 1305 N N . GLN A 1 174 ? -16.997 2.272 16.383 1.00 77.69 174 GLN A N 1
ATOM 1306 C CA . GLN A 1 174 ? -16.457 3.193 17.399 1.00 77.69 174 GLN A CA 1
ATOM 1307 C C . GLN A 1 174 ? -15.912 4.505 16.818 1.00 77.69 174 GLN A C 1
ATOM 1309 O O . GLN A 1 174 ? -15.553 5.405 17.576 1.00 77.69 174 GLN A O 1
ATOM 1314 N N . GLY A 1 175 ? -15.934 4.650 15.492 1.00 80.56 175 GLY A N 1
ATOM 1315 C CA . GLY A 1 175 ? -15.394 5.815 14.807 1.00 80.56 175 GLY A CA 1
ATOM 1316 C C . GLY A 1 175 ? -13.890 5.708 14.570 1.00 80.56 175 GLY A C 1
ATOM 1317 O O . GLY A 1 175 ? -13.298 4.653 14.744 1.00 80.56 175 GLY A O 1
ATOM 1318 N N . ASP A 1 176 ? -13.295 6.825 14.166 1.00 79.56 176 ASP A N 1
ATOM 1319 C CA . ASP A 1 176 ? -11.914 6.898 13.679 1.00 79.56 176 ASP A CA 1
ATOM 1320 C C . ASP A 1 176 ? -10.844 6.689 14.762 1.00 79.56 176 ASP A C 1
ATOM 1322 O O . ASP A 1 176 ? -9.806 6.093 14.506 1.00 79.56 176 ASP A O 1
ATOM 1326 N N . LEU A 1 177 ? -11.105 7.167 15.986 1.00 82.69 177 LEU A N 1
ATOM 1327 C CA . LEU A 1 177 ? -10.203 7.091 17.148 1.00 82.69 177 LEU A CA 1
ATOM 1328 C C . LEU A 1 177 ? -8.765 7.620 16.911 1.00 82.69 177 LEU A C 1
ATOM 1330 O O . LEU A 1 177 ? -7.864 7.312 17.691 1.00 82.69 177 LEU A O 1
ATOM 1334 N N . ILE A 1 178 ? -8.554 8.465 15.894 1.00 86.12 178 ILE A N 1
ATOM 1335 C CA . ILE A 1 178 ? -7.260 9.095 15.601 1.00 86.12 178 ILE A CA 1
ATOM 1336 C C . ILE A 1 178 ? -7.050 10.363 16.426 1.00 86.12 178 ILE A C 1
ATOM 1338 O O . ILE A 1 178 ? -7.792 11.343 16.324 1.00 86.12 178 ILE A O 1
ATOM 1342 N N . ASP A 1 179 ? -5.945 10.382 17.165 1.00 80.06 179 ASP A N 1
ATOM 1343 C CA . ASP A 1 179 ? -5.491 11.541 17.925 1.00 80.06 179 ASP A CA 1
ATOM 1344 C C . ASP A 1 179 ? -4.506 12.393 17.110 1.00 80.06 179 ASP A C 1
ATOM 1346 O O . ASP A 1 179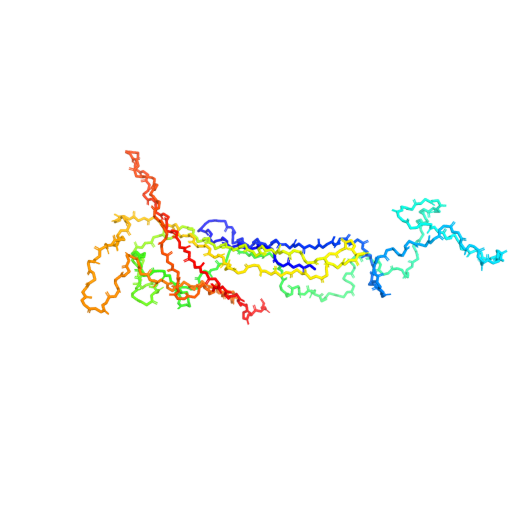 ? -3.289 12.235 17.189 1.00 80.06 179 ASP A O 1
ATOM 1350 N N . ALA A 1 180 ? -5.032 13.363 16.358 1.00 80.50 180 ALA A N 1
ATOM 1351 C CA . ALA A 1 180 ? -4.235 14.363 15.644 1.00 80.50 180 ALA A CA 1
ATOM 1352 C C . ALA A 1 180 ? -3.939 15.595 16.528 1.00 80.50 180 ALA A C 1
ATOM 1354 O O . ALA A 1 180 ? -4.446 16.695 16.277 1.00 80.50 180 ALA A O 1
ATOM 1355 N N . ILE A 1 181 ? -3.166 15.410 17.606 1.00 79.31 181 ILE A N 1
ATOM 1356 C CA . ILE A 1 181 ? -2.963 16.443 18.637 1.00 79.31 181 ILE A CA 1
ATOM 1357 C C . ILE A 1 181 ? -1.707 17.289 18.380 1.00 79.31 181 ILE A C 1
ATOM 1359 O O . ILE A 1 181 ? -0.568 16.827 18.487 1.00 79.31 181 ILE A O 1
ATOM 1363 N N . SER A 1 182 ? -1.899 18.598 18.188 1.00 74.25 182 SER A N 1
ATOM 1364 C CA . SER A 1 182 ? -0.798 19.563 18.167 1.00 74.25 182 SER A CA 1
ATOM 1365 C C . SER A 1 182 ? -0.329 19.868 19.594 1.00 74.25 182 SER A C 1
ATOM 1367 O O . SER A 1 182 ? -0.902 20.712 20.286 1.00 74.25 182 SER A O 1
ATOM 1369 N N . LYS A 1 183 ? 0.712 19.178 20.064 1.00 69.62 183 LYS A N 1
ATOM 1370 C CA . LYS A 1 183 ? 1.313 19.441 21.379 1.00 69.62 183 LYS A CA 1
ATOM 1371 C C . LYS A 1 183 ? 2.401 20.512 21.283 1.00 69.62 183 LYS A C 1
ATOM 1373 O O . LYS A 1 183 ? 3.268 20.435 20.412 1.00 69.62 183 LYS A O 1
ATOM 1378 N N . GLU A 1 184 ? 2.387 21.491 22.194 1.00 72.44 184 GLU A N 1
ATOM 1379 C CA . GLU A 1 184 ? 3.485 22.461 22.297 1.00 72.44 184 GLU A CA 1
ATOM 1380 C C . GLU A 1 184 ? 4.817 21.730 22.545 1.00 72.44 184 GLU A C 1
ATOM 1382 O O . GLU A 1 184 ? 4.870 20.791 23.350 1.00 72.44 184 GLU A O 1
ATOM 1387 N N . PRO A 1 185 ? 5.907 22.127 21.865 1.00 71.56 185 PRO A N 1
ATOM 1388 C CA . PRO A 1 185 ? 7.201 21.494 22.047 1.00 71.56 185 PRO A CA 1
ATOM 1389 C C . PRO A 1 185 ? 7.703 21.738 23.475 1.00 71.56 185 PRO A C 1
ATOM 1391 O O . PRO A 1 185 ? 8.159 22.823 23.830 1.00 71.56 185 PRO A O 1
ATOM 1394 N N . GLN A 1 186 ? 7.654 20.692 24.297 1.00 73.81 186 GLN A N 1
ATOM 1395 C CA . GLN A 1 186 ? 8.441 20.588 25.520 1.00 73.81 186 GLN A CA 1
ATOM 1396 C C . GLN A 1 186 ? 9.920 20.758 25.137 1.00 73.81 186 GLN A C 1
ATOM 1398 O O . GLN A 1 186 ? 10.331 20.316 24.061 1.00 73.81 186 GLN A O 1
ATOM 1403 N N . ALA A 1 187 ? 10.725 21.392 25.994 1.00 74.69 187 ALA A N 1
ATOM 1404 C CA . ALA A 1 187 ? 12.130 21.671 25.697 1.00 74.69 187 ALA A CA 1
ATOM 1405 C C . ALA A 1 187 ? 12.846 20.444 25.088 1.00 74.69 187 ALA A C 1
ATOM 1407 O O . ALA A 1 187 ? 12.929 19.386 25.709 1.00 74.69 187 ALA A O 1
ATOM 1408 N N . CYS A 1 188 ? 13.347 20.614 23.859 1.00 69.69 188 CYS A N 1
ATOM 1409 C CA . CYS A 1 188 ? 14.086 19.617 23.073 1.00 69.69 188 CYS A CA 1
ATOM 1410 C C . CYS A 1 188 ? 13.301 18.387 22.570 1.00 69.69 188 CYS A C 1
ATOM 1412 O O . CYS A 1 188 ? 13.934 17.442 22.098 1.00 69.69 188 CYS A O 1
ATOM 1414 N N . GLN A 1 189 ? 11.963 18.382 22.589 1.00 74.00 189 GLN A N 1
ATOM 1415 C CA . GLN A 1 189 ? 11.165 17.315 21.970 1.00 74.00 189 GLN A CA 1
ATOM 1416 C C . GLN A 1 189 ? 10.308 17.842 20.818 1.00 74.00 189 GLN A C 1
ATOM 1418 O O . GLN A 1 189 ? 9.583 18.825 20.952 1.00 74.00 189 GLN A O 1
ATOM 1423 N N . ARG A 1 190 ? 10.399 17.169 19.666 1.00 68.06 190 ARG A N 1
ATOM 1424 C CA . ARG A 1 190 ? 9.460 17.357 18.558 1.00 68.06 190 ARG A CA 1
ATOM 1425 C C . ARG A 1 190 ? 8.319 16.368 18.745 1.00 68.06 190 ARG A C 1
ATOM 1427 O O . ARG A 1 190 ? 8.565 15.167 18.753 1.00 68.06 190 ARG A O 1
ATOM 1434 N N . PHE A 1 191 ? 7.105 16.879 18.893 1.00 70.62 191 PHE A N 1
ATOM 1435 C CA . PHE A 1 191 ? 5.898 16.066 18.826 1.00 70.62 191 PHE A CA 1
ATOM 1436 C C . PHE A 1 191 ? 5.403 16.051 17.383 1.00 70.62 191 PHE A C 1
ATOM 1438 O O . PHE A 1 191 ? 5.384 17.091 16.720 1.00 70.62 191 PHE A O 1
ATOM 1445 N N . ASN A 1 192 ? 5.051 14.867 16.893 1.00 76.12 192 ASN A N 1
ATOM 1446 C CA . ASN A 1 192 ? 4.369 14.724 15.617 1.00 76.12 192 ASN A CA 1
ATOM 1447 C C . ASN A 1 192 ? 2.865 14.733 15.874 1.00 76.12 192 ASN A C 1
ATOM 1449 O O . ASN A 1 192 ? 2.417 14.298 16.928 1.00 76.12 192 ASN A O 1
ATOM 1453 N N . ASN A 1 193 ? 2.107 15.254 14.911 1.00 81.06 193 ASN A N 1
ATOM 1454 C CA . ASN A 1 193 ? 0.651 15.282 15.013 1.00 81.06 193 ASN A CA 1
ATOM 1455 C C . ASN A 1 193 ? 0.030 13.900 14.788 1.00 81.06 193 ASN A C 1
ATOM 1457 O O . ASN A 1 193 ? -1.033 13.620 15.300 1.00 81.06 193 ASN A O 1
ATOM 1461 N N . THR A 1 194 ? 0.688 13.072 13.983 1.00 85.38 194 THR A N 1
ATOM 1462 C CA . THR A 1 194 ? 0.282 11.705 13.657 1.00 85.38 194 THR A CA 1
ATOM 1463 C C . THR A 1 194 ? 1.525 10.837 13.742 1.00 85.38 194 THR A C 1
ATOM 1465 O O . THR A 1 194 ? 2.630 11.311 13.423 1.00 85.38 194 THR A O 1
ATOM 1468 N N . ASP A 1 195 ? 1.358 9.591 14.162 1.00 87.31 195 ASP A N 1
ATOM 1469 C CA . ASP A 1 195 ? 2.476 8.678 14.308 1.00 87.31 195 ASP A CA 1
ATOM 1470 C C . ASP A 1 195 ? 2.845 8.026 12.973 1.00 87.31 195 ASP A C 1
ATOM 1472 O O . ASP A 1 195 ? 2.146 8.118 11.961 1.00 87.31 195 ASP A O 1
ATOM 1476 N N . ASN A 1 196 ? 4.039 7.440 12.953 1.00 90.06 196 ASN A N 1
ATOM 1477 C CA . ASN A 1 196 ? 4.499 6.662 11.817 1.00 90.06 196 ASN A CA 1
ATOM 1478 C C . ASN A 1 196 ? 4.058 5.216 12.011 1.00 90.06 196 ASN A C 1
ATOM 1480 O O . ASN A 1 196 ? 4.360 4.609 13.039 1.00 90.06 196 ASN A O 1
ATOM 1484 N N . GLN A 1 197 ? 3.409 4.670 10.994 1.00 91.31 197 GLN A N 1
ATOM 1485 C CA . GLN A 1 197 ? 2.848 3.334 11.003 1.00 91.31 197 GLN A CA 1
ATOM 1486 C C . GLN A 1 197 ? 3.690 2.392 10.140 1.00 91.31 197 GLN A C 1
ATOM 1488 O O . GLN A 1 197 ? 4.172 2.745 9.053 1.00 91.31 197 GLN A O 1
ATOM 1493 N N . ALA A 1 198 ? 3.880 1.175 10.644 1.00 92.00 198 ALA A N 1
ATOM 1494 C CA . ALA A 1 198 ? 4.501 0.092 9.898 1.00 92.00 198 ALA A CA 1
ATOM 1495 C C . ALA A 1 198 ? 3.420 -0.704 9.176 1.00 92.00 198 ALA A C 1
ATOM 1497 O O . ALA A 1 198 ? 2.516 -1.231 9.823 1.00 92.00 198 ALA A O 1
ATOM 1498 N N . ILE A 1 199 ? 3.524 -0.788 7.849 1.00 93.19 199 ILE A N 1
ATOM 1499 C CA . ILE A 1 199 ? 2.544 -1.498 7.028 1.00 93.19 199 ILE A CA 1
ATOM 1500 C C . ILE A 1 199 ? 3.272 -2.564 6.214 1.00 93.19 199 ILE A C 1
ATOM 1502 O O . ILE A 1 199 ? 4.162 -2.271 5.415 1.00 93.19 199 ILE A O 1
ATOM 1506 N N . ILE A 1 200 ? 2.903 -3.817 6.454 1.00 92.81 200 ILE A N 1
ATOM 1507 C CA . ILE A 1 200 ? 3.414 -4.990 5.750 1.00 92.81 200 ILE A CA 1
ATOM 1508 C C . ILE A 1 200 ? 2.217 -5.868 5.417 1.00 92.81 200 ILE A C 1
ATOM 1510 O O . ILE A 1 200 ? 1.457 -6.247 6.303 1.00 92.81 200 ILE A O 1
ATOM 1514 N N . LEU A 1 201 ? 2.052 -6.202 4.146 1.00 91.06 201 LEU A N 1
ATOM 1515 C CA . LEU A 1 201 ? 0.962 -7.034 3.659 1.00 91.06 201 LEU A CA 1
ATOM 1516 C C . LEU A 1 201 ? 1.560 -8.339 3.143 1.00 91.06 201 LEU A C 1
ATOM 1518 O O . LEU A 1 201 ? 2.328 -8.335 2.181 1.00 91.06 201 LEU A O 1
ATOM 1522 N N . CYS A 1 202 ? 1.224 -9.447 3.792 1.00 89.12 202 CYS A N 1
ATOM 1523 C CA . CYS A 1 202 ? 1.646 -10.782 3.394 1.00 89.12 202 CYS A CA 1
ATOM 1524 C C . CYS A 1 202 ? 0.433 -11.595 2.937 1.00 89.12 202 CYS A C 1
ATOM 1526 O O . CYS A 1 202 ? -0.586 -11.655 3.629 1.00 89.12 202 CYS A O 1
ATOM 1528 N N . LEU A 1 203 ? 0.566 -12.274 1.803 1.00 87.00 203 LEU A N 1
ATOM 1529 C CA . LEU A 1 203 ? -0.380 -13.290 1.351 1.00 87.00 203 LEU A CA 1
ATOM 1530 C C . LEU A 1 203 ? 0.143 -14.690 1.666 1.00 87.00 203 LEU A C 1
ATOM 1532 O O . LEU A 1 203 ? 1.353 -14.923 1.697 1.00 87.00 203 LEU A O 1
ATOM 1536 N N . CYS A 1 204 ? -0.773 -15.644 1.845 1.00 83.25 204 CYS A N 1
ATOM 1537 C CA . CYS 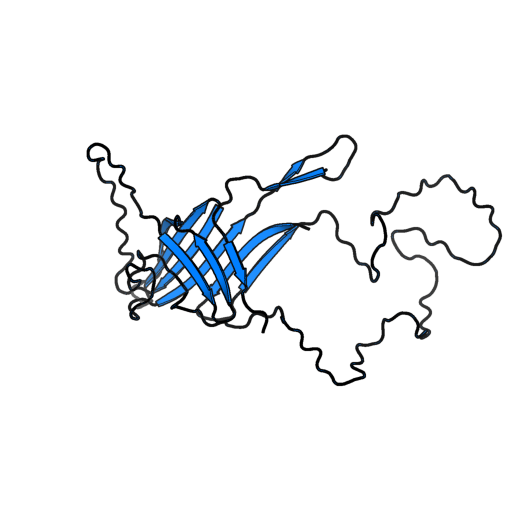A 1 204 ? -0.419 -17.040 2.107 1.00 83.25 204 CYS A CA 1
ATOM 1538 C C . CYS A 1 204 ? 0.347 -17.708 0.947 1.00 83.25 204 CYS A C 1
ATOM 1540 O O . CYS A 1 204 ? 1.057 -18.682 1.186 1.00 83.25 204 CYS A O 1
ATOM 1542 N N . GLU A 1 205 ? 0.240 -17.191 -0.282 1.00 80.12 205 GLU A N 1
ATOM 1543 C CA . GLU A 1 205 ? 0.999 -17.673 -1.451 1.00 80.12 205 GLU A CA 1
ATOM 1544 C C . GLU A 1 205 ? 2.482 -17.259 -1.444 1.00 80.12 205 GLU A C 1
ATOM 1546 O O . GLU A 1 205 ? 3.290 -17.818 -2.182 1.00 80.12 205 GLU A O 1
ATOM 1551 N N . GLY A 1 206 ? 2.860 -16.295 -0.597 1.00 81.94 206 GLY A N 1
ATOM 1552 C CA . GLY A 1 206 ? 4.239 -15.831 -0.470 1.00 81.94 206 GLY A CA 1
ATOM 1553 C C . GLY A 1 206 ? 4.530 -14.447 -1.053 1.00 81.94 206 GLY A C 1
ATOM 1554 O O . GLY A 1 206 ? 5.691 -14.031 -0.963 1.00 81.94 206 GLY A O 1
ATOM 1555 N N . LEU A 1 207 ? 3.532 -13.732 -1.597 1.00 87.25 207 LEU A N 1
ATOM 1556 C CA . LEU A 1 207 ? 3.625 -12.298 -1.898 1.00 87.25 207 LEU A CA 1
ATOM 1557 C C . LEU A 1 207 ? 3.757 -11.502 -0.596 1.00 87.25 207 LEU A C 1
ATOM 1559 O O . LEU A 1 207 ? 2.935 -11.620 0.311 1.00 87.25 207 LEU A O 1
ATOM 1563 N N . ASN A 1 208 ? 4.784 -10.664 -0.526 1.00 90.75 208 ASN A N 1
ATOM 1564 C CA . ASN A 1 208 ? 5.040 -9.768 0.589 1.00 90.75 208 ASN A CA 1
ATOM 1565 C C . ASN A 1 208 ? 5.266 -8.352 0.060 1.00 90.75 208 ASN A C 1
ATOM 1567 O O . ASN A 1 208 ? 6.219 -8.105 -0.685 1.00 90.75 208 ASN A O 1
ATOM 1571 N N . ILE A 1 209 ? 4.385 -7.441 0.463 1.00 93.00 209 ILE A N 1
ATOM 1572 C CA . ILE A 1 209 ? 4.433 -6.015 0.160 1.00 93.00 209 ILE A CA 1
ATOM 1573 C C . ILE A 1 209 ? 4.784 -5.280 1.448 1.00 93.00 209 ILE A C 1
ATOM 1575 O O . ILE A 1 209 ? 3.970 -5.161 2.362 1.00 93.00 209 ILE A O 1
ATOM 1579 N N . ASN A 1 210 ? 6.002 -4.764 1.513 1.00 94.50 210 ASN A N 1
ATOM 1580 C CA . ASN A 1 210 ? 6.504 -4.005 2.643 1.00 94.50 210 ASN A CA 1
ATOM 1581 C C . ASN A 1 210 ? 6.564 -2.519 2.278 1.00 94.50 210 ASN A C 1
ATOM 1583 O O . ASN A 1 210 ? 7.317 -2.120 1.390 1.00 94.50 210 ASN A O 1
ATOM 1587 N N . LEU A 1 211 ? 5.773 -1.716 2.983 1.00 93.50 211 LEU A N 1
ATOM 1588 C CA . LEU A 1 211 ? 5.661 -0.263 2.820 1.00 93.50 211 LEU A CA 1
ATOM 1589 C C . LEU A 1 211 ? 6.525 0.484 3.849 1.00 93.50 211 LEU A C 1
ATOM 1591 O O . LEU A 1 211 ? 6.335 1.670 4.111 1.00 93.50 211 LEU A O 1
ATOM 1595 N N . GLY A 1 212 ? 7.434 -0.219 4.520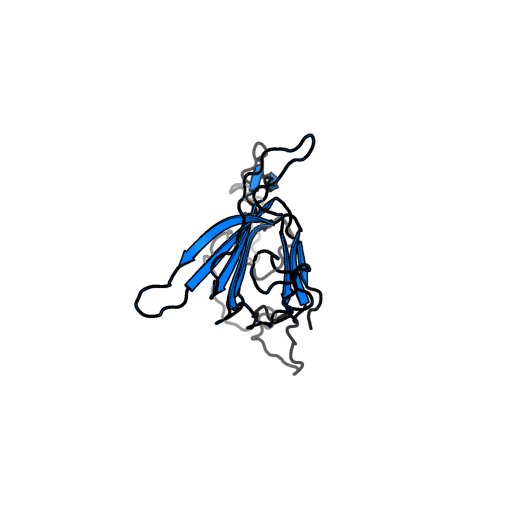 1.00 92.00 212 GLY A N 1
ATOM 1596 C CA . GLY A 1 212 ? 8.307 0.346 5.533 1.00 92.00 212 GLY A CA 1
ATOM 1597 C C . GLY A 1 212 ? 7.598 0.706 6.840 1.00 92.00 212 GLY A C 1
ATOM 1598 O O . GLY A 1 212 ? 6.453 0.340 7.108 1.00 92.00 212 GLY A O 1
ATOM 1599 N N . VAL A 1 213 ? 8.323 1.445 7.684 1.00 91.94 213 VAL A N 1
ATOM 1600 C CA . VAL A 1 213 ? 7.899 1.837 9.047 1.00 91.94 213 VAL A CA 1
ATOM 1601 C C . VAL A 1 213 ? 7.474 3.303 9.162 1.00 91.94 213 VAL A C 1
ATOM 1603 O O . VAL A 1 213 ? 7.250 3.798 10.262 1.00 91.94 213 VAL A O 1
ATOM 1606 N N . LYS A 1 214 ? 7.455 4.034 8.042 1.00 92.12 214 LYS A N 1
ATOM 1607 C CA . LYS A 1 214 ? 7.271 5.495 8.003 1.00 92.12 214 LYS A CA 1
ATOM 1608 C C . LYS A 1 214 ? 6.051 5.911 7.187 1.00 92.12 214 LYS A C 1
ATOM 1610 O O . LYS A 1 214 ? 6.093 6.929 6.500 1.00 92.12 214 LYS A O 1
ATOM 1615 N N . ASN A 1 215 ? 4.982 5.126 7.257 1.00 92.69 215 ASN A N 1
ATOM 1616 C CA . ASN A 1 215 ? 3.712 5.489 6.645 1.00 92.69 215 ASN A CA 1
ATOM 1617 C C . ASN A 1 215 ? 3.005 6.477 7.563 1.00 92.69 215 ASN A C 1
ATOM 1619 O O . ASN A 1 215 ? 2.777 6.182 8.733 1.00 92.69 215 ASN A O 1
ATOM 1623 N N . ARG A 1 216 ? 2.692 7.663 7.053 1.00 92.25 216 ARG A N 1
ATOM 1624 C CA . ARG A 1 216 ? 2.044 8.715 7.829 1.00 92.25 216 ARG A CA 1
ATOM 1625 C C . ARG A 1 216 ? 0.619 8.909 7.345 1.00 92.25 216 ARG A C 1
ATOM 1627 O O . ARG A 1 216 ? 0.410 9.081 6.144 1.00 92.25 216 ARG A O 1
ATOM 1634 N N . LEU A 1 217 ? -0.325 8.927 8.281 1.00 92.81 217 LEU A N 1
ATOM 1635 C CA . LEU A 1 217 ? -1.725 9.224 8.001 1.00 92.81 217 LEU A CA 1
ATOM 1636 C C . LEU A 1 217 ? -1.864 10.650 7.439 1.00 92.81 217 LEU A C 1
ATOM 1638 O O . LEU A 1 217 ? -1.396 11.611 8.054 1.00 92.81 217 LEU A O 1
ATOM 1642 N N . GLN A 1 218 ? -2.463 10.770 6.256 1.00 93.31 218 GLN A N 1
ATOM 1643 C CA . GLN A 1 218 ? -2.722 12.035 5.563 1.00 93.31 218 GLN A CA 1
ATOM 1644 C C . GLN A 1 218 ? -4.147 12.521 5.786 1.00 93.31 218 GLN A C 1
ATOM 1646 O O . GLN A 1 218 ? -4.367 13.709 6.022 1.00 93.31 218 GLN A O 1
ATOM 1651 N N . SER A 1 219 ? -5.113 11.609 5.713 1.00 92.19 219 SER A N 1
ATOM 1652 C CA . SER A 1 219 ? -6.519 11.919 5.925 1.00 92.19 219 SER A CA 1
ATOM 1653 C C . SER A 1 219 ? -7.292 10.695 6.387 1.00 92.19 219 SER A C 1
ATOM 1655 O O . SER A 1 219 ? -6.875 9.553 6.179 1.00 92.19 219 SER A O 1
ATOM 1657 N N . VAL A 1 220 ? -8.435 10.983 6.999 1.00 92.06 220 VAL A N 1
ATOM 1658 C CA . VAL A 1 220 ? -9.460 10.012 7.347 1.00 92.06 220 VAL A CA 1
ATOM 1659 C C . VAL A 1 220 ? -10.759 10.494 6.725 1.00 92.06 220 VAL A C 1
ATOM 1661 O O . VAL A 1 220 ? -11.220 11.598 7.027 1.00 92.06 220 VAL A O 1
ATOM 1664 N N . ASP A 1 221 ? -11.352 9.662 5.878 1.00 92.75 221 ASP A N 1
ATOM 1665 C CA . ASP A 1 221 ? -12.631 9.941 5.238 1.00 92.75 221 ASP A CA 1
ATOM 1666 C C . ASP A 1 221 ? -13.729 9.086 5.868 1.00 92.75 221 ASP A C 1
ATOM 1668 O O . ASP A 1 221 ? -13.589 7.872 6.008 1.00 92.75 221 ASP A O 1
ATOM 1672 N N . TRP A 1 222 ? -14.833 9.727 6.247 1.00 91.50 222 TRP A N 1
ATOM 1673 C CA . TRP A 1 222 ? -15.997 9.065 6.831 1.00 91.50 222 TRP A CA 1
ATOM 1674 C C . TRP A 1 222 ? -17.107 8.926 5.794 1.00 91.50 222 TRP A C 1
ATOM 1676 O O . TRP A 1 222 ? -17.468 9.895 5.124 1.00 91.50 222 TRP A O 1
ATOM 1686 N N . GLY A 1 223 ? -17.684 7.732 5.713 1.00 89.31 223 GLY A N 1
ATOM 1687 C CA . GLY A 1 223 ? -18.826 7.411 4.869 1.00 89.31 223 GLY A CA 1
ATOM 1688 C C . GLY A 1 223 ? -19.889 6.605 5.615 1.00 89.31 223 GLY A C 1
ATOM 1689 O O . GLY A 1 223 ? -19.609 5.926 6.604 1.00 89.31 223 GLY A O 1
ATOM 1690 N N . GLY A 1 224 ? -21.122 6.672 5.116 1.00 88.06 224 GLY A N 1
ATOM 1691 C CA . GLY A 1 224 ? -22.266 5.957 5.679 1.00 88.06 224 GLY A CA 1
ATOM 1692 C C . GLY A 1 224 ? -22.790 6.552 6.990 1.00 88.06 224 GLY A C 1
ATOM 1693 O O . GLY A 1 224 ? -22.542 7.715 7.321 1.00 88.06 224 GLY A O 1
ATOM 1694 N N . GLY A 1 225 ? -23.524 5.740 7.754 1.00 80.31 225 GLY A N 1
ATOM 1695 C CA . GLY A 1 225 ? -24.127 6.148 9.027 1.00 80.31 225 GLY A CA 1
ATOM 1696 C C . GLY A 1 225 ? -25.413 6.970 8.890 1.00 80.31 225 GLY A C 1
ATOM 1697 O O . GLY A 1 225 ? -25.798 7.673 9.829 1.00 80.31 225 GLY A O 1
ATOM 1698 N N . GLU A 1 226 ? -26.091 6.916 7.742 1.00 87.94 226 GLU A N 1
ATOM 1699 C CA . GLU A 1 226 ? -27.382 7.570 7.555 1.00 87.94 226 GLU A CA 1
ATOM 1700 C C . GLU A 1 226 ? -28.485 6.943 8.432 1.00 87.94 226 GLU A C 1
ATOM 1702 O O . GLU A 1 226 ? -28.417 5.795 8.877 1.00 87.94 226 GLU A O 1
ATOM 1707 N N . ALA A 1 227 ? -29.584 7.681 8.631 1.00 80.38 227 ALA A N 1
ATOM 1708 C CA . ALA A 1 227 ? -30.734 7.251 9.439 1.00 80.38 227 ALA A CA 1
ATOM 1709 C C . ALA A 1 227 ? -31.448 5.972 8.932 1.00 80.38 227 ALA A C 1
ATOM 1711 O O . ALA A 1 227 ? -32.392 5.510 9.572 1.00 80.38 227 ALA A O 1
ATOM 1712 N N . GLY A 1 228 ? -31.022 5.420 7.790 1.00 84.00 228 GLY A N 1
ATOM 1713 C CA . GLY A 1 228 ? -31.494 4.154 7.225 1.00 84.00 228 GLY A CA 1
ATOM 1714 C C . GLY A 1 228 ? -30.897 2.903 7.877 1.00 84.00 228 GLY A C 1
ATOM 1715 O O . GLY A 1 228 ? -31.411 1.814 7.634 1.00 84.00 228 GLY A O 1
ATOM 1716 N N . GLY A 1 229 ? -29.879 3.050 8.736 1.00 82.12 229 GLY A N 1
ATOM 1717 C CA . GLY A 1 229 ? -29.201 1.919 9.379 1.00 82.12 229 GLY A CA 1
ATOM 1718 C C . GLY A 1 229 ? -28.051 1.336 8.556 1.00 82.12 229 GLY A C 1
ATOM 1719 O O . GLY A 1 229 ? -27.728 0.162 8.726 1.00 82.12 229 GLY A O 1
ATOM 1720 N N . ASP A 1 230 ? -27.452 2.142 7.678 1.00 88.06 230 ASP A N 1
ATOM 1721 C CA . ASP A 1 230 ? -26.275 1.761 6.901 1.00 88.06 230 ASP A CA 1
ATOM 1722 C C . ASP A 1 230 ? -25.012 1.732 7.780 1.00 88.06 230 ASP A C 1
ATOM 1724 O O . ASP A 1 230 ? -24.903 2.440 8.787 1.00 88.06 230 ASP A O 1
ATOM 1728 N N . ASN A 1 231 ? -24.046 0.891 7.404 1.00 87.12 231 ASN A N 1
ATOM 1729 C CA . ASN A 1 231 ? -22.795 0.740 8.146 1.00 87.12 231 ASN A CA 1
ATOM 1730 C C . ASN A 1 231 ? -21.931 2.004 8.039 1.00 87.12 231 ASN A C 1
ATOM 1732 O O . ASN A 1 231 ? -21.810 2.598 6.967 1.00 87.12 231 ASN A O 1
ATOM 1736 N N . VAL A 1 232 ? -21.272 2.372 9.138 1.00 89.81 232 VAL A N 1
ATOM 1737 C CA . VAL A 1 232 ? -20.256 3.429 9.128 1.00 89.81 232 VAL A CA 1
ATOM 1738 C C . VAL A 1 232 ? -18.959 2.853 8.579 1.00 89.81 232 VAL A C 1
ATOM 1740 O O . VAL A 1 232 ? -18.463 1.837 9.068 1.00 89.81 232 VAL A O 1
ATOM 1743 N N . THR A 1 233 ? -18.418 3.519 7.568 1.00 91.62 233 THR A N 1
ATOM 1744 C CA . THR A 1 233 ? -17.191 3.124 6.882 1.00 91.62 233 THR A CA 1
ATOM 1745 C C . THR A 1 233 ? -16.175 4.247 6.990 1.00 91.62 233 THR A C 1
ATOM 1747 O O . THR A 1 233 ? -16.502 5.409 6.755 1.00 91.62 233 THR A O 1
ATOM 1750 N N . ILE A 1 234 ? -14.947 3.905 7.359 1.00 92.12 234 ILE A N 1
ATOM 1751 C CA . ILE A 1 234 ? -13.845 4.850 7.512 1.00 92.12 234 ILE A CA 1
ATOM 1752 C C . ILE A 1 234 ? -12.703 4.429 6.598 1.00 92.12 234 ILE A C 1
ATOM 1754 O O . ILE A 1 234 ? -12.287 3.272 6.614 1.00 92.12 234 ILE A O 1
ATOM 1758 N N . SER A 1 235 ? -12.203 5.373 5.804 1.00 93.62 235 SER A N 1
ATOM 1759 C CA . SER A 1 235 ? -11.030 5.189 4.952 1.00 93.62 235 SER A CA 1
ATOM 1760 C C . SER A 1 235 ? -9.838 5.936 5.536 1.00 93.62 235 SER A C 1
ATOM 1762 O O . SER A 1 235 ? -9.839 7.166 5.598 1.00 93.62 235 SER A O 1
ATOM 1764 N N . TYR A 1 236 ? -8.811 5.188 5.930 1.00 93.81 236 TYR A N 1
ATOM 1765 C CA . TYR A 1 236 ? -7.536 5.704 6.414 1.00 93.81 236 TYR A CA 1
ATOM 1766 C C . TYR A 1 236 ? -6.547 5.800 5.254 1.00 93.81 236 TYR A C 1
ATOM 1768 O O . TYR A 1 236 ? -6.146 4.779 4.689 1.00 93.81 236 TYR A O 1
ATOM 1776 N N . ASN A 1 237 ? -6.123 7.016 4.910 1.00 94.94 237 ASN A N 1
ATOM 1777 C CA . ASN A 1 237 ? -5.176 7.244 3.823 1.00 94.94 237 ASN A CA 1
ATOM 1778 C C . ASN A 1 237 ? -3.780 7.506 4.381 1.00 94.94 237 ASN A C 1
ATOM 1780 O O . ASN A 1 237 ? -3.516 8.543 4.992 1.00 94.94 237 ASN A O 1
ATOM 1784 N N . TYR A 1 238 ? -2.868 6.579 4.133 1.00 95.38 238 TYR A N 1
ATOM 1785 C CA . TYR A 1 238 ? -1.466 6.662 4.505 1.00 95.38 238 TYR A CA 1
ATOM 1786 C C . TYR A 1 238 ? -0.597 7.005 3.300 1.00 95.38 238 TYR A C 1
ATOM 1788 O O . TYR A 1 238 ? -0.869 6.612 2.166 1.00 95.38 238 TYR A O 1
ATOM 1796 N N . GLN A 1 239 ? 0.499 7.703 3.570 1.00 94.94 239 GLN A N 1
ATOM 1797 C CA . GLN A 1 239 ? 1.501 8.041 2.572 1.00 94.94 239 GLN A CA 1
ATOM 1798 C C . GLN A 1 239 ? 2.898 7.819 3.138 1.00 94.94 239 GLN A C 1
ATOM 1800 O O . GLN A 1 239 ? 3.184 8.172 4.288 1.00 94.94 239 GLN A O 1
ATOM 1805 N N . ASN A 1 240 ? 3.786 7.285 2.310 1.00 94.62 240 ASN A N 1
ATOM 1806 C CA . ASN A 1 240 ? 5.217 7.306 2.554 1.00 94.62 240 ASN A CA 1
ATOM 1807 C C . ASN A 1 240 ? 5.962 7.856 1.334 1.00 94.62 240 ASN A C 1
ATOM 1809 O O . ASN A 1 240 ? 5.391 8.068 0.261 1.00 94.62 240 ASN A O 1
ATOM 1813 N N . PHE A 1 241 ? 7.262 8.070 1.521 1.00 93.19 241 PHE A N 1
ATOM 1814 C CA . PHE A 1 241 ? 8.155 8.380 0.419 1.00 93.19 241 PHE A CA 1
ATOM 1815 C C . PHE A 1 241 ? 9.304 7.382 0.352 1.00 93.19 241 PHE A C 1
ATOM 1817 O O . PHE A 1 241 ? 10.026 7.190 1.334 1.00 93.19 241 PHE A O 1
ATOM 1824 N N . ASN A 1 242 ? 9.541 6.874 -0.856 1.00 89.31 242 ASN A N 1
ATOM 1825 C CA . ASN A 1 242 ? 10.696 6.072 -1.262 1.00 89.31 242 ASN A CA 1
ATOM 1826 C C . ASN A 1 242 ? 10.822 4.681 -0.624 1.00 89.31 242 ASN A C 1
ATOM 1828 O O . ASN A 1 242 ? 11.857 4.047 -0.831 1.00 89.31 242 ASN A O 1
ATOM 1832 N N . ASP A 1 243 ? 9.828 4.207 0.131 1.00 91.12 243 ASP A N 1
ATOM 1833 C CA . ASP A 1 243 ? 9.896 2.905 0.798 1.00 91.12 243 ASP A CA 1
ATOM 1834 C C . ASP A 1 243 ? 8.767 1.988 0.318 1.00 91.12 243 ASP A C 1
ATOM 1836 O O . ASP A 1 243 ? 7.624 2.055 0.766 1.00 91.12 243 ASP A O 1
ATOM 1840 N N . LEU A 1 244 ? 9.098 1.144 -0.654 1.00 92.38 244 LEU A N 1
ATOM 1841 C CA . LEU A 1 244 ? 8.249 0.060 -1.124 1.00 92.38 244 LEU A CA 1
ATOM 1842 C C . LEU A 1 244 ? 9.151 -1.085 -1.559 1.00 92.38 244 LEU A C 1
ATOM 1844 O O . LEU A 1 244 ? 9.942 -0.953 -2.493 1.00 92.38 244 LEU A O 1
ATOM 1848 N N . THR A 1 245 ? 9.011 -2.221 -0.892 1.00 92.19 245 THR A N 1
ATOM 1849 C CA . THR A 1 245 ? 9.709 -3.454 -1.238 1.00 92.19 245 THR A CA 1
ATOM 1850 C C . THR A 1 245 ? 8.686 -4.550 -1.459 1.00 92.19 245 THR A C 1
ATOM 1852 O O . THR A 1 245 ? 7.892 -4.849 -0.573 1.00 92.19 245 THR A O 1
ATOM 1855 N N . ILE A 1 246 ? 8.726 -5.167 -2.636 1.00 91.19 246 ILE A N 1
ATOM 1856 C CA . ILE A 1 246 ? 7.841 -6.274 -2.987 1.00 91.19 246 ILE A CA 1
ATOM 1857 C C . ILE A 1 246 ? 8.694 -7.495 -3.255 1.00 91.19 246 ILE A C 1
ATOM 1859 O O . ILE A 1 246 ? 9.656 -7.443 -4.022 1.00 91.19 246 ILE A O 1
ATOM 1863 N N . THR A 1 247 ? 8.339 -8.592 -2.606 1.00 89.62 247 THR A N 1
ATOM 1864 C CA . THR A 1 247 ? 9.023 -9.871 -2.769 1.00 89.62 247 THR A CA 1
ATOM 1865 C C . THR A 1 247 ? 8.007 -10.991 -2.894 1.00 89.62 247 THR A C 1
ATOM 1867 O O . THR A 1 247 ? 6.908 -10.904 -2.353 1.00 89.62 247 THR A O 1
ATOM 1870 N N . HIS A 1 248 ? 8.386 -12.045 -3.610 1.00 86.25 248 HIS A N 1
ATOM 1871 C CA . HIS A 1 248 ? 7.608 -13.271 -3.718 1.00 86.25 248 HIS A CA 1
ATOM 1872 C C . HIS A 1 248 ? 8.528 -14.438 -3.380 1.00 86.25 248 HIS A C 1
ATOM 1874 O O . HIS A 1 248 ? 9.583 -14.587 -3.997 1.00 86.25 248 HIS A O 1
ATOM 1880 N N . SER A 1 249 ? 8.184 -15.220 -2.361 1.00 71.88 249 SER A N 1
ATOM 1881 C CA . SER A 1 249 ? 9.099 -16.235 -1.818 1.00 71.88 249 SER A CA 1
ATOM 1882 C C . SER A 1 249 ? 8.900 -17.642 -2.389 1.00 71.88 249 SER A C 1
ATOM 1884 O O . SER A 1 249 ? 9.796 -18.474 -2.246 1.00 71.88 249 SER A O 1
ATOM 1886 N N . VAL A 1 250 ? 7.774 -17.921 -3.058 1.00 59.50 250 VAL A N 1
ATOM 1887 C CA . VAL A 1 250 ? 7.417 -19.278 -3.499 1.00 59.50 250 VAL A CA 1
ATOM 1888 C C . VAL A 1 250 ? 6.656 -19.232 -4.829 1.00 59.50 250 VAL A C 1
ATOM 1890 O O . VAL A 1 250 ? 5.594 -18.646 -4.890 1.00 59.50 250 VAL A O 1
ATOM 1893 N N . PHE A 1 251 ? 7.158 -19.851 -5.899 1.00 49.81 251 PHE A N 1
ATOM 1894 C CA . PHE A 1 251 ? 6.333 -20.203 -7.068 1.00 49.81 251 PHE A CA 1
ATOM 1895 C C . PHE A 1 251 ? 6.073 -21.710 -6.989 1.00 49.81 251 PHE A C 1
ATOM 1897 O O . PHE A 1 251 ? 6.855 -22.490 -7.531 1.00 49.81 251 PHE A O 1
ATOM 1904 N N . THR A 1 252 ? 5.069 -22.134 -6.225 1.00 44.75 252 THR A N 1
ATOM 1905 C CA . THR A 1 252 ? 4.648 -23.548 -6.166 1.00 44.75 252 THR A CA 1
ATOM 1906 C C . THR A 1 252 ? 3.353 -23.747 -6.910 1.00 44.75 252 THR A C 1
ATOM 1908 O O . THR A 1 252 ? 2.439 -22.928 -6.675 1.00 44.75 252 THR A O 1
#

Radius of gyration: 28.2 Å; chains: 1; bounding box: 57×59×88 Å

Foldseek 3Di:
DDWFKWKWKQFPDDFTDIDTDDDDPDDDDDPDDPPDDPDPDPPPPPDPPPDDPDDDDPPDDPDDDPDDDPPPDDDVPPPPDPPDCPDPDPPPPLDPVRHGNFAWDQVQWAAFPQPPCQDPRRGNPDCQKDWGMKMKMWGFDWDFDDDPPDPHGPDIHGDPWIKMKMKIKIFHPPPRNFQQDDDDDDPPDDDHSWDFGWGWIATPQAKIKGQGRGWTFDDKDWDDPDPVPTTIMIMTMTMDTPGIDIDGDDSD